Protein AF-A0A3P3YM48-F1 (afdb_monomer_lite)

Sequence (258 aa):
MPRSGPGHQAEEGRAPMRTLLPARQAKVTPISTVVEFPDQIRMYLLNGHRYCDPTLVRRLTDAGRMRYLHAVRSIVTEDMAQIVAREMAPGVVYPVLSPPVDLRDEPNEFPKSMLKGGVPSLVVSVITESCRKFKVVSTNGAATKLFGYTNADFNQCNKMLSNLPIGTVLPQMWMITHPLYWPVFAYTVAYTILAGRNNMYFPRLGILCKDGSCRITQAHCLVENLPRPRSPAASNSYVSMRLTFVFEDVAHAGGAHL

Secondary structure (DSSP, 8-state):
-----------------------------TTTS-----HHHHHHHHTGGGGS-HHHHHT--HHHHHHHHHHHHTTS-HHHHHHHHHHTSTT---PPPPPSS--TT--SS--GGGGSTTS-EEEEEEEEETTEEEEEEEE-HHHHHHH---HHHHHHHHHHHTTSS---S-HHHHHHB-GGGHHHHHHHHHHHHHTT-SEEEEEEEEEE-TTS-EEEEEEEEEEEEPPPP--TT--SEEEEEEEEEEEEE-TTS-----

pLDDT: mean 75.84, std 18.81, range [29.48, 93.44]

Structure (mmCIF, N/CA/C/O backbone):
data_AF-A0A3P3YM48-F1
#
_entry.id   AF-A0A3P3YM48-F1
#
loop_
_atom_site.group_PDB
_atom_site.id
_atom_site.type_symbol
_atom_site.label_atom_id
_atom_site.label_alt_id
_atom_site.label_comp_id
_atom_site.label_asym_id
_atom_site.label_entity_id
_atom_site.label_seq_id
_atom_site.pdbx_PDB_ins_code
_atom_site.Cartn_x
_atom_site.Cartn_y
_atom_site.Cartn_z
_atom_site.occupancy
_atom_site.B_iso_or_equiv
_atom_site.auth_seq_id
_atom_site.auth_comp_id
_atom_site.auth_asym_id
_atom_site.auth_atom_id
_atom_site.pdbx_PDB_model_num
ATOM 1 N N . MET A 1 1 ? -5.521 14.476 -89.105 1.00 33.03 1 MET A N 1
ATOM 2 C CA . MET A 1 1 ? -5.684 14.916 -87.701 1.00 33.03 1 MET A CA 1
ATOM 3 C C . MET A 1 1 ? -7.154 15.256 -87.481 1.00 33.03 1 MET A C 1
ATOM 5 O O . MET A 1 1 ? -7.679 15.891 -88.387 1.00 33.03 1 MET A O 1
ATOM 9 N N . PRO A 1 2 ? -7.822 14.921 -86.361 1.00 37.91 2 PRO A N 1
ATOM 10 C CA . PRO A 1 2 ? -7.607 13.874 -85.358 1.00 37.91 2 PRO A CA 1
ATOM 11 C C . PRO A 1 2 ? -8.641 12.721 -85.467 1.00 37.91 2 PRO A C 1
ATOM 13 O O . PRO A 1 2 ? -9.671 12.837 -86.125 1.00 37.91 2 PRO A O 1
ATOM 16 N N . ARG A 1 3 ? -8.308 11.587 -84.838 1.00 30.16 3 ARG A N 1
ATOM 17 C CA . ARG A 1 3 ? -9.102 10.355 -84.689 1.00 30.16 3 ARG A CA 1
ATOM 18 C C . ARG A 1 3 ? -9.735 10.297 -83.286 1.00 30.16 3 ARG A C 1
ATOM 20 O O . ARG A 1 3 ? -9.183 10.872 -82.353 1.00 30.16 3 ARG A O 1
ATOM 27 N N . SER A 1 4 ? -10.770 9.453 -83.187 1.00 32.72 4 SER A N 1
ATOM 28 C CA . SER A 1 4 ? -11.216 8.647 -82.025 1.00 32.72 4 SER A CA 1
ATOM 29 C C . SER A 1 4 ? -11.908 9.340 -80.836 1.00 32.72 4 SER A C 1
ATOM 31 O O . SER A 1 4 ? -11.277 10.045 -80.060 1.00 32.72 4 SER A O 1
ATOM 33 N N . GLY A 1 5 ? -13.205 9.031 -80.654 1.00 35.72 5 GLY A N 1
ATOM 34 C CA . GLY A 1 5 ? -13.887 9.021 -79.343 1.00 35.72 5 GLY A CA 1
ATOM 35 C C . GLY A 1 5 ? -13.565 7.730 -78.569 1.00 35.72 5 GLY A C 1
ATOM 36 O O . GLY A 1 5 ? -12.489 7.177 -78.787 1.00 35.72 5 GLY A O 1
ATOM 37 N N . PRO A 1 6 ? -14.532 7.093 -77.882 1.00 52.97 6 PRO A N 1
ATOM 38 C CA . PRO A 1 6 ? -15.438 7.534 -76.809 1.00 52.97 6 PRO A CA 1
ATOM 39 C C . PRO A 1 6 ? -15.206 6.694 -75.514 1.00 52.97 6 PRO A C 1
ATOM 41 O O . PRO A 1 6 ? -14.408 5.763 -75.529 1.00 52.97 6 PRO A O 1
ATOM 44 N N . GLY A 1 7 ? -15.948 6.934 -74.420 1.00 30.11 7 GLY A N 1
ATOM 45 C CA . GLY A 1 7 ? -16.161 5.896 -73.388 1.00 30.11 7 GLY A CA 1
ATOM 46 C C . GLY A 1 7 ? -16.202 6.354 -71.924 1.00 30.11 7 GLY A C 1
ATOM 47 O O . GLY A 1 7 ? -15.282 6.992 -71.432 1.00 30.11 7 GLY A O 1
ATOM 48 N N . HIS A 1 8 ? -17.288 5.983 -71.240 1.00 43.66 8 HIS A N 1
ATOM 49 C CA . HIS A 1 8 ? -17.500 6.036 -69.789 1.00 43.66 8 HIS A CA 1
ATOM 50 C C . HIS A 1 8 ? -16.423 5.299 -68.973 1.00 43.66 8 HIS A C 1
ATOM 52 O O . HIS A 1 8 ? -16.000 4.229 -69.394 1.00 43.66 8 HIS A O 1
ATOM 58 N N . GLN A 1 9 ? -16.134 5.763 -67.749 1.00 32.28 9 GLN A N 1
ATOM 59 C CA . GLN A 1 9 ? -16.416 5.063 -66.475 1.00 32.28 9 GLN A CA 1
ATOM 60 C C . GLN A 1 9 ? -15.825 5.824 -65.272 1.00 32.28 9 GLN A C 1
ATOM 62 O O . GLN A 1 9 ? -14.885 6.601 -65.403 1.00 32.28 9 GLN A O 1
ATOM 67 N N . ALA A 1 10 ? -16.470 5.643 -64.120 1.00 41.81 10 ALA A N 1
ATOM 68 C CA . ALA A 1 10 ? -16.119 6.199 -62.821 1.00 41.81 10 ALA A CA 1
ATOM 69 C C . ALA A 1 10 ? -14.809 5.616 -62.280 1.00 41.81 10 ALA A C 1
ATOM 71 O O . ALA A 1 10 ? -14.591 4.424 -62.449 1.00 41.81 10 ALA A O 1
ATOM 72 N N . GLU A 1 11 ? -14.016 6.410 -61.556 1.00 34.84 11 GLU A N 1
ATOM 73 C CA . GLU A 1 11 ? -13.156 5.904 -60.481 1.00 34.84 11 GLU A CA 1
ATOM 74 C C . GLU A 1 11 ? -12.579 7.041 -59.627 1.00 34.84 11 GLU A C 1
ATOM 76 O O . GLU A 1 11 ? -12.620 8.222 -59.966 1.00 34.84 11 GLU A O 1
ATOM 81 N N . GLU A 1 12 ? -12.151 6.646 -58.442 1.00 37.19 12 GLU A N 1
ATOM 82 C CA . GLU A 1 12 ? -12.062 7.424 -57.223 1.00 37.19 12 GLU A CA 1
ATOM 83 C C . GLU A 1 12 ? -10.826 8.328 -57.172 1.00 37.19 12 GLU A C 1
ATOM 85 O O . GLU A 1 12 ? -9.709 7.931 -57.483 1.00 37.19 12 GLU A O 1
ATOM 90 N N . GLY A 1 13 ? -11.017 9.552 -56.679 1.00 30.36 13 GLY A N 1
ATOM 91 C CA . GLY A 1 13 ? -9.945 10.516 -56.441 1.00 30.36 13 GLY A CA 1
ATOM 92 C C . GLY A 1 13 ? -10.087 11.170 -55.075 1.00 30.36 13 GLY A C 1
ATOM 93 O O . GLY A 1 13 ? -10.181 12.392 -54.982 1.00 30.36 13 GLY A O 1
ATOM 94 N N . ARG A 1 14 ? -10.149 10.370 -54.000 1.00 34.06 14 ARG A N 1
ATOM 95 C CA . ARG A 1 14 ? -9.981 10.872 -52.626 1.00 34.06 14 ARG A CA 1
ATOM 96 C C . ARG A 1 14 ? -8.586 11.488 -52.509 1.00 34.06 14 ARG A C 1
ATOM 98 O O .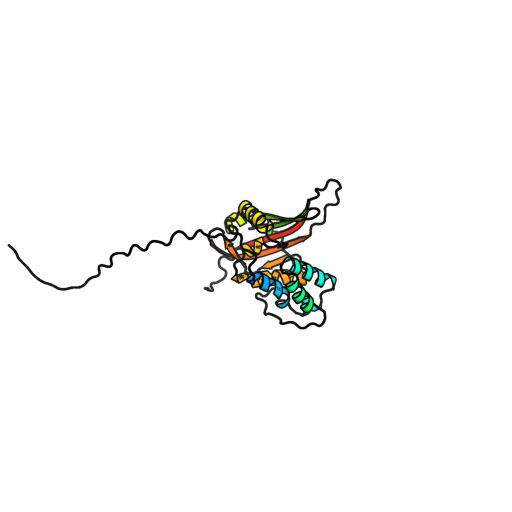 ARG A 1 14 ? -7.599 10.783 -52.322 1.00 34.06 14 ARG A O 1
ATOM 105 N N . ALA A 1 15 ? -8.514 12.814 -52.576 1.00 35.34 15 ALA A N 1
ATOM 106 C CA . ALA A 1 15 ? -7.376 13.551 -52.052 1.00 35.34 15 ALA A CA 1
ATOM 107 C C . ALA A 1 15 ? -7.172 13.134 -50.581 1.00 35.34 15 ALA A C 1
ATOM 109 O O . ALA A 1 15 ? -8.146 13.140 -49.819 1.00 35.34 15 ALA A O 1
ATOM 110 N N . PRO A 1 16 ? -5.956 12.753 -50.146 1.00 36.69 16 PRO A N 1
ATOM 111 C CA . PRO A 1 16 ? -5.730 12.456 -48.749 1.00 36.69 16 PRO A CA 1
ATOM 112 C C . PRO A 1 16 ? -5.837 13.774 -47.989 1.00 36.69 16 PRO A C 1
ATOM 114 O O . PRO A 1 16 ? -4.974 14.650 -48.065 1.00 36.69 16 PRO A O 1
ATOM 117 N N . MET A 1 17 ? -6.948 13.904 -47.270 1.00 32.31 17 MET A N 1
ATOM 118 C CA . MET A 1 17 ? -7.121 14.839 -46.178 1.00 32.31 17 MET A CA 1
ATOM 119 C C . MET A 1 17 ? -5.864 14.711 -45.312 1.00 32.31 17 MET A C 1
ATOM 121 O O . MET A 1 17 ? -5.620 13.660 -44.720 1.00 32.31 17 MET A O 1
ATOM 125 N N . ARG A 1 18 ? -5.010 15.741 -45.313 1.00 35.88 18 ARG A N 1
ATOM 126 C CA . ARG A 1 18 ? -3.921 15.872 -44.344 1.00 35.88 18 ARG A CA 1
ATOM 127 C C . ARG A 1 18 ? -4.586 15.954 -42.977 1.00 35.88 18 ARG A C 1
ATOM 129 O O . ARG A 1 18 ? -4.925 17.037 -42.506 1.00 35.88 18 ARG A O 1
ATOM 136 N N . THR A 1 19 ? -4.810 14.801 -42.362 1.00 33.44 19 THR A N 1
ATOM 137 C CA . THR A 1 19 ? -5.132 14.696 -40.952 1.00 33.44 19 THR A CA 1
ATOM 138 C C . THR A 1 19 ? -3.915 15.252 -40.236 1.00 33.44 19 THR A C 1
ATOM 140 O O . THR A 1 19 ? -2.852 14.632 -40.196 1.00 33.44 19 THR A O 1
ATOM 143 N N . LEU A 1 20 ? -4.048 16.483 -39.751 1.00 34.16 20 LEU A N 1
ATOM 144 C CA . LEU A 1 20 ? -3.183 17.030 -38.724 1.00 34.16 20 LEU A CA 1
ATOM 145 C C . LEU A 1 20 ? -3.167 15.993 -37.600 1.00 34.16 20 LEU A C 1
ATOM 147 O O . LEU A 1 20 ? -4.167 15.813 -36.907 1.00 34.16 20 LEU A O 1
ATOM 151 N N . LEU A 1 21 ? -2.063 15.250 -37.490 1.00 32.25 21 LEU A N 1
ATOM 152 C CA . LEU A 1 21 ? -1.794 14.403 -36.336 1.00 32.25 21 LEU A CA 1
ATOM 153 C C . LEU A 1 21 ? -2.035 15.273 -35.100 1.00 32.25 21 LEU A C 1
ATOM 155 O O . LEU A 1 21 ? -1.430 16.350 -35.018 1.00 32.25 21 LEU A O 1
ATOM 159 N N . PRO A 1 22 ? -2.918 14.875 -34.167 1.00 34.25 22 PRO A N 1
ATOM 160 C CA . PRO A 1 22 ? -3.089 15.647 -32.957 1.00 34.25 22 PRO A CA 1
ATOM 161 C C . PRO A 1 22 ? -1.720 15.735 -32.286 1.00 34.25 22 PRO A C 1
ATOM 163 O O . PRO A 1 22 ? -0.992 14.741 -32.186 1.00 34.25 22 PRO A O 1
ATOM 166 N N . ALA A 1 23 ? -1.357 16.966 -31.924 1.00 37.59 23 ALA A N 1
ATOM 167 C CA . ALA A 1 23 ? -0.143 17.304 -31.206 1.00 37.59 23 ALA A CA 1
ATOM 168 C C . ALA A 1 23 ? 0.151 16.227 -30.160 1.00 37.59 23 ALA A C 1
ATOM 170 O O . ALA A 1 23 ? -0.765 15.828 -29.441 1.00 37.59 23 ALA A O 1
ATOM 171 N N . ARG A 1 24 ? 1.410 15.759 -30.108 1.00 38.12 24 ARG A N 1
ATOM 172 C CA . ARG A 1 24 ? 1.936 14.870 -29.062 1.00 38.12 24 ARG A CA 1
ATOM 173 C C . ARG A 1 24 ? 1.291 15.261 -27.734 1.00 38.12 24 ARG A C 1
ATOM 175 O O . ARG A 1 24 ? 1.709 16.247 -27.130 1.00 38.12 24 ARG A O 1
ATOM 182 N N . GLN A 1 25 ? 0.280 14.507 -27.296 1.00 36.16 25 GLN A N 1
ATOM 183 C CA . GLN A 1 25 ? -0.175 14.569 -25.919 1.00 36.16 25 GLN A CA 1
ATOM 184 C C . GLN A 1 25 ? 1.092 14.334 -25.113 1.00 36.16 25 GLN A C 1
ATOM 186 O O . GLN A 1 25 ? 1.753 13.305 -25.289 1.00 36.16 25 GLN A O 1
ATOM 191 N N . ALA A 1 26 ? 1.503 15.332 -24.331 1.00 39.81 26 ALA A N 1
ATOM 192 C CA . ALA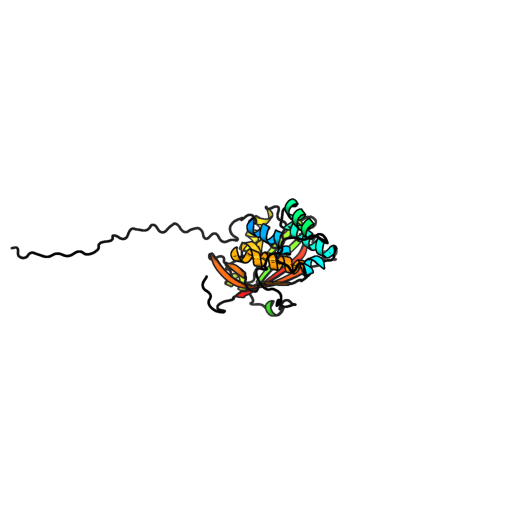 A 1 26 ? 2.564 15.135 -23.367 1.00 39.81 26 ALA A CA 1
ATOM 193 C C . ALA A 1 26 ? 2.202 13.846 -22.625 1.00 39.81 26 ALA A C 1
ATOM 195 O O . ALA A 1 26 ? 1.101 13.755 -22.085 1.00 39.81 26 ALA A O 1
ATOM 196 N N . LYS A 1 27 ? 3.054 12.816 -22.712 1.00 46.19 27 LYS A N 1
ATOM 197 C CA . LYS A 1 27 ? 2.861 11.573 -21.964 1.00 46.19 27 LYS A CA 1
ATOM 198 C C . LYS A 1 27 ? 2.880 11.973 -20.494 1.00 46.19 27 LYS A C 1
ATOM 200 O O . LYS A 1 27 ? 3.953 12.122 -19.916 1.00 46.19 27 LYS A O 1
ATOM 205 N N . VAL A 1 28 ? 1.708 12.243 -19.926 1.00 49.62 28 VAL A N 1
ATOM 206 C CA . VAL A 1 28 ? 1.554 12.543 -18.509 1.00 49.62 28 VAL A CA 1
ATOM 207 C C . VAL A 1 28 ? 1.899 11.249 -17.800 1.00 49.62 28 VAL A C 1
ATOM 209 O O . VAL A 1 28 ? 1.121 10.300 -17.786 1.00 49.62 28 VAL A O 1
ATOM 212 N N . THR A 1 29 ? 3.127 11.166 -17.298 1.00 57.16 29 THR A N 1
ATOM 213 C CA . THR A 1 29 ? 3.530 10.019 -16.494 1.00 57.16 29 THR A CA 1
ATOM 214 C C . THR A 1 29 ? 2.974 10.239 -15.084 1.00 57.16 29 THR A C 1
ATOM 216 O O . THR A 1 29 ? 3.075 11.359 -14.577 1.00 57.16 29 THR A O 1
ATOM 219 N N . PRO A 1 30 ? 2.406 9.220 -14.424 1.00 62.12 30 PRO A N 1
ATOM 220 C CA . PRO A 1 30 ? 1.736 9.391 -13.132 1.00 62.12 30 PRO A CA 1
ATOM 221 C C . PRO A 1 30 ? 2.579 10.077 -12.045 1.00 62.12 30 PRO A C 1
ATOM 223 O O . PRO A 1 30 ? 2.049 10.800 -11.211 1.00 62.12 30 PRO A O 1
ATOM 226 N N . ILE A 1 31 ? 3.903 9.895 -12.078 1.00 67.50 31 ILE A N 1
ATOM 227 C CA . ILE A 1 31 ? 4.859 10.499 -11.134 1.00 67.50 31 ILE A CA 1
ATOM 228 C C . ILE A 1 31 ? 5.238 11.945 -11.522 1.00 67.50 31 ILE A C 1
ATOM 230 O O . ILE A 1 31 ? 5.685 12.708 -10.670 1.00 67.50 31 ILE A O 1
ATOM 234 N N . SER A 1 32 ? 5.055 12.351 -12.786 1.00 54.38 32 SER A N 1
ATOM 235 C CA . SER A 1 32 ? 5.482 13.670 -13.293 1.00 54.38 32 SER A CA 1
ATOM 236 C C . SER A 1 32 ? 4.533 14.827 -12.981 1.00 54.38 32 SER A C 1
ATOM 238 O O . SER A 1 32 ? 4.925 15.982 -13.129 1.00 54.38 32 SER A O 1
ATOM 240 N N . THR A 1 33 ? 3.311 14.546 -12.531 1.00 54.41 33 THR A N 1
ATOM 241 C CA . THR A 1 33 ? 2.316 15.568 -12.186 1.00 54.41 33 THR A CA 1
ATOM 242 C C . THR A 1 33 ? 1.859 15.397 -10.748 1.00 54.41 33 THR A C 1
ATOM 244 O O . THR A 1 33 ? 1.587 14.280 -10.311 1.00 54.41 33 THR A O 1
ATOM 247 N N . VAL A 1 34 ? 1.747 16.506 -10.012 1.00 52.28 34 VAL A N 1
ATOM 248 C CA . VAL A 1 34 ? 1.086 16.506 -8.703 1.00 52.28 34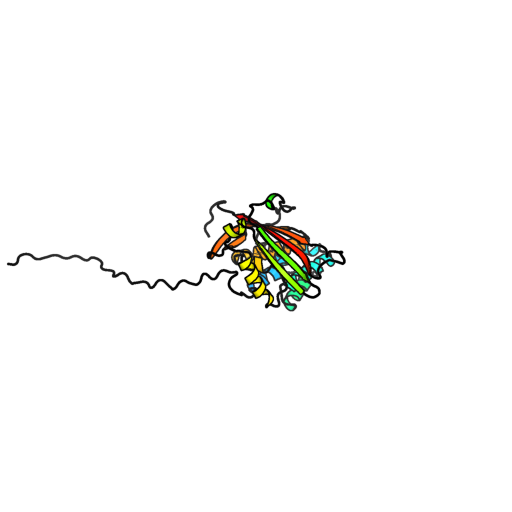 VAL A CA 1
ATOM 249 C C . VAL A 1 34 ? -0.383 16.206 -8.937 1.00 52.28 34 VAL A C 1
ATOM 251 O O . VAL A 1 34 ? -1.110 17.044 -9.460 1.00 52.28 34 VAL A O 1
ATOM 254 N N . VAL A 1 35 ? -0.807 15.004 -8.576 1.00 59.62 35 VAL A N 1
ATOM 255 C CA . VAL A 1 35 ? -2.223 14.665 -8.506 1.00 59.62 35 VAL A CA 1
ATOM 256 C C . VAL A 1 35 ? -2.544 14.590 -7.026 1.00 59.62 35 VAL A C 1
ATOM 258 O O . VAL A 1 35 ? -1.924 13.814 -6.293 1.00 59.62 35 VAL A O 1
ATOM 261 N N . GLU A 1 36 ? -3.457 15.445 -6.565 1.00 62.78 36 GLU A N 1
ATOM 262 C CA . GLU A 1 36 ? -4.032 15.271 -5.235 1.00 62.78 36 GLU A CA 1
ATOM 263 C C . GLU A 1 36 ? -4.550 13.843 -5.105 1.00 62.78 36 GLU A C 1
ATOM 265 O O . GLU A 1 36 ? -5.045 13.268 -6.069 1.00 62.78 36 GLU A O 1
ATOM 270 N N . PHE A 1 37 ? -4.419 13.265 -3.915 1.00 68.06 37 PHE A N 1
ATOM 271 C CA . PHE A 1 37 ? -4.880 11.909 -3.647 1.00 68.06 37 PHE A CA 1
ATOM 272 C C . PHE A 1 37 ? -6.363 11.772 -4.061 1.00 68.06 37 PHE A C 1
ATOM 274 O O . PHE A 1 37 ? -7.203 12.375 -3.392 1.00 68.06 37 PHE A O 1
ATOM 281 N N . PRO A 1 38 ? -6.705 11.037 -5.140 1.00 75.25 38 PRO A N 1
ATOM 282 C CA . PRO A 1 38 ? -8.040 11.112 -5.723 1.00 75.25 38 PRO A CA 1
ATOM 283 C C . PRO A 1 38 ? -9.107 10.618 -4.751 1.00 75.25 38 PRO A C 1
ATOM 285 O O . PRO A 1 38 ? -8.914 9.605 -4.073 1.00 75.25 38 PRO A O 1
ATOM 288 N N . ASP A 1 39 ? -10.266 11.277 -4.723 1.00 75.94 39 ASP A N 1
ATOM 289 C CA . ASP A 1 39 ? -11.353 10.909 -3.805 1.00 75.94 39 ASP A CA 1
ATOM 290 C C . ASP A 1 39 ? -11.803 9.455 -3.977 1.00 75.94 39 ASP A C 1
ATOM 292 O O . ASP A 1 39 ? -12.128 8.787 -3.000 1.00 75.94 39 ASP A O 1
ATOM 296 N N . GLN A 1 40 ? -11.731 8.914 -5.195 1.00 82.56 40 GLN A N 1
ATOM 297 C CA . GLN A 1 40 ? -12.049 7.511 -5.470 1.00 82.56 40 GLN A CA 1
ATOM 298 C C . GLN A 1 40 ? -11.199 6.539 -4.639 1.00 82.56 40 GLN A C 1
ATOM 300 O O . GLN A 1 40 ? -11.746 5.665 -3.966 1.00 82.56 40 GLN A O 1
ATOM 305 N N . ILE A 1 41 ? -9.871 6.700 -4.617 1.00 80.50 41 ILE A N 1
ATOM 306 C CA . ILE A 1 41 ? -9.017 5.840 -3.791 1.00 80.50 41 ILE A CA 1
ATOM 307 C C . ILE A 1 41 ? -9.160 6.153 -2.296 1.00 80.50 41 ILE A C 1
ATOM 309 O O . ILE A 1 41 ? -9.086 5.222 -1.489 1.00 80.50 41 ILE A O 1
ATOM 313 N N . ARG A 1 42 ? -9.454 7.407 -1.903 1.00 80.94 42 ARG A N 1
ATOM 314 C CA . ARG A 1 42 ? -9.810 7.723 -0.501 1.00 80.94 42 ARG A CA 1
ATOM 315 C C . ARG A 1 42 ? -11.016 6.909 -0.062 1.00 80.94 42 ARG A C 1
ATOM 317 O O . ARG A 1 42 ? -10.967 6.289 0.992 1.00 80.94 42 ARG A O 1
ATOM 324 N N . MET A 1 43 ? -12.056 6.859 -0.892 1.00 85.50 43 MET A N 1
ATOM 325 C CA . MET A 1 43 ? -13.272 6.100 -0.616 1.00 85.50 43 MET A CA 1
ATOM 326 C C . MET A 1 43 ? -13.015 4.594 -0.565 1.00 85.50 43 MET A C 1
ATOM 328 O O . MET A 1 43 ? -13.580 3.917 0.293 1.00 85.50 43 MET A O 1
ATOM 332 N N . TYR A 1 44 ? -12.147 4.046 -1.419 1.00 89.19 44 TYR A N 1
ATOM 333 C CA . TYR A 1 44 ? -11.777 2.632 -1.311 1.00 89.19 44 TYR A CA 1
ATOM 334 C C . TYR A 1 44 ? -11.037 2.324 -0.007 1.00 89.19 44 TYR A C 1
ATOM 336 O O . TYR A 1 44 ? -11.364 1.337 0.648 1.00 89.19 44 TYR A O 1
ATOM 344 N N . LEU A 1 45 ? -10.095 3.178 0.406 1.00 84.38 45 LEU A N 1
ATOM 345 C CA . LEU A 1 45 ? -9.368 3.016 1.670 1.00 84.38 45 LEU A CA 1
ATOM 346 C C . LEU A 1 45 ? -10.274 3.214 2.889 1.00 84.38 45 LEU A C 1
ATOM 348 O O . LEU A 1 45 ? -10.166 2.454 3.848 1.00 84.38 45 LEU A O 1
ATOM 352 N N . LEU A 1 46 ? -11.203 4.172 2.823 1.00 85.25 46 LEU A N 1
ATOM 353 C CA . LEU A 1 46 ? -12.226 4.411 3.842 1.00 85.25 46 LEU A CA 1
ATOM 354 C C . LEU A 1 46 ? -13.106 3.179 4.069 1.00 85.25 46 LEU A C 1
ATOM 356 O O . LEU A 1 46 ? -13.454 2.863 5.200 1.00 85.25 46 LEU A O 1
ATOM 360 N N . ASN A 1 47 ? -13.453 2.485 2.985 1.00 90.19 47 ASN A N 1
ATOM 361 C CA . ASN A 1 47 ? -14.282 1.283 3.012 1.00 90.19 47 ASN A CA 1
ATOM 362 C C . ASN A 1 47 ? -13.461 -0.011 3.139 1.00 90.19 47 ASN A C 1
ATOM 364 O O . ASN A 1 47 ? -14.022 -1.098 3.014 1.00 90.19 47 ASN A O 1
ATOM 368 N N . GLY A 1 48 ? -12.150 0.074 3.380 1.00 90.38 48 GLY A N 1
ATOM 369 C CA . GLY A 1 48 ? -11.248 -1.077 3.364 1.00 90.38 48 GLY A CA 1
ATOM 370 C C . GLY A 1 48 ? -11.679 -2.211 4.303 1.00 90.38 48 GLY A C 1
ATOM 371 O O . GLY A 1 48 ? -11.665 -3.379 3.913 1.00 90.38 48 GLY A O 1
ATOM 372 N N . HIS A 1 49 ? -12.130 -1.880 5.520 1.00 90.88 49 HIS A N 1
ATOM 373 C CA . HIS A 1 49 ? -12.643 -2.856 6.494 1.00 90.88 49 HIS A CA 1
ATOM 374 C C . HIS A 1 49 ? -13.935 -3.532 6.041 1.00 90.88 49 HIS A C 1
ATOM 376 O O . HIS A 1 49 ? -14.205 -4.652 6.466 1.00 90.88 49 HIS A O 1
ATOM 382 N N . ARG A 1 50 ? -14.725 -2.890 5.172 1.00 93.38 50 ARG A N 1
ATOM 383 C CA . ARG A 1 50 ? -15.987 -3.446 4.666 1.00 93.38 50 ARG A CA 1
ATOM 384 C C . ARG A 1 50 ? -15.775 -4.579 3.671 1.00 93.38 50 ARG A C 1
ATOM 386 O O . ARG A 1 50 ? -16.664 -5.406 3.538 1.00 93.38 50 ARG A O 1
ATOM 393 N N . TYR A 1 51 ? -14.620 -4.639 3.006 1.00 92.06 51 TYR A N 1
ATOM 394 C CA . TYR A 1 51 ? -14.231 -5.777 2.163 1.00 92.06 51 TYR A CA 1
ATOM 395 C C . TYR A 1 51 ? -13.746 -6.987 2.975 1.00 92.06 51 TYR A C 1
ATOM 397 O O . TYR A 1 51 ? -13.582 -8.077 2.431 1.00 92.06 51 TYR A O 1
ATOM 405 N N . CYS A 1 52 ? -13.459 -6.801 4.266 1.00 89.62 52 CYS A N 1
ATOM 406 C CA . CYS A 1 52 ? -12.965 -7.861 5.134 1.00 89.62 52 CYS A CA 1
ATOM 407 C C . CYS A 1 52 ? -14.119 -8.641 5.772 1.00 89.62 52 CYS A C 1
ATOM 409 O O . CYS A 1 52 ? -15.199 -8.102 6.008 1.00 89.62 52 CYS A O 1
ATOM 411 N N . ASP A 1 53 ? -13.853 -9.903 6.121 1.00 87.19 53 ASP A N 1
ATOM 412 C CA . ASP A 1 53 ? -14.780 -10.710 6.913 1.00 87.19 53 ASP A CA 1
ATOM 413 C C . ASP A 1 53 ? -15.111 -9.978 8.235 1.00 87.19 53 ASP A C 1
ATOM 415 O O . ASP A 1 53 ? -14.194 -9.651 9.002 1.00 87.19 53 ASP A O 1
ATOM 419 N N . PRO A 1 54 ? -16.396 -9.727 8.551 1.00 87.12 54 PRO A N 1
ATOM 420 C CA . PRO A 1 54 ? -16.800 -9.092 9.804 1.00 87.12 54 PRO A CA 1
ATOM 421 C C . PRO A 1 54 ? -16.272 -9.802 11.053 1.00 87.12 54 PRO A C 1
ATOM 423 O O . PRO A 1 54 ? -16.072 -9.163 12.088 1.00 87.12 54 PRO A O 1
ATOM 426 N N . THR A 1 55 ? -16.029 -11.113 10.992 1.00 86.69 55 THR A N 1
ATOM 427 C CA . THR A 1 55 ? -15.440 -11.866 12.104 1.00 86.69 55 THR A CA 1
ATOM 428 C C . THR A 1 55 ? -14.011 -11.421 12.407 1.00 86.69 55 THR A C 1
ATOM 430 O O . THR A 1 55 ? -13.648 -11.364 13.582 1.00 86.69 55 THR A O 1
ATOM 433 N N . LEU A 1 56 ? -13.229 -11.025 11.396 1.00 85.94 56 LEU A N 1
ATOM 434 C CA . LEU A 1 56 ? -11.883 -10.480 11.580 1.00 85.94 56 LEU A CA 1
ATOM 435 C C . LEU A 1 56 ? -11.937 -9.171 12.373 1.00 85.94 56 LEU A C 1
ATOM 437 O O . LEU A 1 56 ? -11.222 -9.015 13.359 1.00 85.94 56 LEU A O 1
ATOM 441 N N . VAL A 1 57 ? -12.841 -8.265 11.989 1.00 84.38 57 VAL A N 1
ATOM 442 C CA . VAL A 1 57 ? -13.021 -6.959 12.646 1.00 84.38 57 VAL A CA 1
ATOM 443 C C . VAL A 1 57 ? -13.549 -7.124 14.073 1.00 84.38 57 VAL A C 1
ATOM 445 O O . VAL A 1 57 ? -13.047 -6.494 15.003 1.00 84.38 57 VAL A O 1
ATOM 448 N N . ARG A 1 58 ? -14.518 -8.024 14.280 1.00 84.69 58 ARG A N 1
ATOM 449 C CA . ARG A 1 58 ? -15.108 -8.300 15.603 1.00 84.69 58 ARG A CA 1
ATOM 450 C C . ARG A 1 58 ? -14.118 -8.913 16.595 1.00 84.69 58 ARG A C 1
ATOM 452 O O . ARG A 1 58 ? -14.277 -8.708 17.793 1.00 84.69 58 ARG A O 1
ATOM 459 N N . ARG A 1 59 ? -13.116 -9.655 16.114 1.00 85.62 59 ARG A N 1
ATOM 460 C CA . ARG A 1 59 ? -12.077 -10.291 16.946 1.00 85.62 59 ARG A CA 1
ATOM 461 C C . ARG A 1 59 ? -10.943 -9.345 17.344 1.00 85.62 59 ARG A C 1
ATOM 463 O O . ARG A 1 59 ? -10.078 -9.741 18.122 1.00 85.62 59 ARG A O 1
ATOM 470 N N . LEU A 1 60 ? -10.916 -8.118 16.824 1.00 86.62 60 LEU A N 1
ATOM 471 C CA . LEU A 1 60 ? -9.868 -7.162 17.163 1.00 86.62 60 LEU A CA 1
ATOM 472 C C . LEU A 1 60 ? -9.912 -6.782 18.642 1.00 86.62 60 LEU A C 1
ATOM 474 O O . LEU A 1 60 ? -10.956 -6.431 19.191 1.00 86.62 60 LEU A O 1
ATOM 478 N N . THR A 1 61 ? -8.732 -6.749 19.255 1.00 88.75 61 THR A N 1
ATOM 479 C CA . THR A 1 61 ? -8.529 -6.075 20.538 1.00 88.75 61 THR A CA 1
ATOM 480 C C . THR A 1 61 ? -8.679 -4.562 20.372 1.00 88.75 61 THR A C 1
ATOM 482 O O . THR A 1 61 ? -8.535 -4.032 19.266 1.00 88.75 61 THR A O 1
ATOM 485 N N . ASP A 1 62 ? -8.883 -3.833 21.471 1.00 87.00 62 ASP A N 1
ATOM 486 C CA . ASP A 1 62 ? -8.917 -2.363 21.436 1.00 87.00 62 ASP A CA 1
ATOM 487 C C . ASP A 1 62 ? -7.631 -1.773 20.855 1.00 87.00 62 ASP A C 1
ATOM 489 O O . ASP A 1 62 ? -7.678 -0.868 20.023 1.00 87.00 62 ASP A O 1
ATOM 493 N N . ALA A 1 63 ? -6.478 -2.358 21.192 1.00 86.38 63 ALA A N 1
ATOM 494 C CA . ALA A 1 63 ? -5.201 -1.989 20.591 1.00 86.38 63 ALA A CA 1
ATOM 495 C C . ALA A 1 63 ? -5.188 -2.225 19.068 1.00 86.38 63 ALA A C 1
ATOM 497 O O . ALA A 1 63 ? -4.696 -1.386 18.314 1.00 86.38 63 ALA A O 1
ATOM 498 N N . GLY A 1 64 ? -5.748 -3.344 18.597 1.00 85.31 64 GLY A N 1
ATOM 499 C CA . GLY A 1 64 ? -5.909 -3.637 17.171 1.00 85.31 64 GLY A CA 1
ATOM 500 C C . GLY A 1 64 ? -6.782 -2.605 16.457 1.00 85.31 64 GLY A C 1
ATOM 501 O O . GLY A 1 64 ? -6.358 -2.041 15.446 1.00 85.31 64 GLY A O 1
ATOM 502 N N . ARG A 1 65 ? -7.951 -2.290 17.028 1.00 87.81 65 ARG A N 1
ATOM 503 C CA . ARG A 1 65 ? -8.861 -1.262 16.500 1.00 87.81 65 ARG A CA 1
ATOM 504 C C . ARG A 1 65 ? -8.201 0.109 16.439 1.00 87.81 65 ARG A C 1
ATOM 506 O O . ARG A 1 65 ? -8.245 0.758 15.398 1.00 87.81 65 ARG A O 1
ATOM 513 N N . MET A 1 66 ? -7.534 0.527 17.514 1.00 85.75 66 MET A N 1
ATOM 514 C CA . MET A 1 66 ? -6.849 1.819 17.571 1.00 85.75 66 MET A CA 1
ATOM 515 C C . MET A 1 66 ? -5.717 1.925 16.548 1.00 85.75 66 MET A C 1
ATOM 517 O O . MET A 1 66 ? -5.560 2.979 15.933 1.00 85.75 66 MET A O 1
ATOM 521 N N . ARG A 1 67 ? -4.965 0.842 16.301 1.00 83.12 67 ARG A N 1
ATOM 522 C CA . ARG A 1 67 ? -3.948 0.811 15.234 1.00 83.12 67 ARG A CA 1
ATOM 523 C C . ARG A 1 67 ? -4.563 0.995 13.849 1.00 83.12 67 ARG A C 1
ATOM 525 O O . ARG A 1 67 ? -4.048 1.798 13.073 1.00 83.12 67 ARG A O 1
ATOM 532 N N . TYR A 1 68 ? -5.663 0.301 13.554 1.00 86.12 68 TYR A N 1
ATOM 533 C CA . TYR A 1 68 ? -6.365 0.463 12.280 1.00 86.12 68 TYR A CA 1
ATOM 534 C C . TYR A 1 68 ? -6.909 1.887 12.111 1.00 86.12 68 TYR A C 1
ATOM 536 O O . TYR A 1 68 ? -6.640 2.533 11.102 1.00 86.12 68 TYR A O 1
ATOM 544 N N . LEU A 1 69 ? -7.577 2.430 13.133 1.00 87.12 69 LEU A N 1
ATOM 545 C CA . LEU A 1 69 ? -8.099 3.799 13.102 1.00 87.12 69 LEU A CA 1
ATOM 546 C C . LEU A 1 69 ? -6.995 4.848 12.968 1.00 87.12 69 LEU A C 1
ATOM 548 O O . LEU A 1 69 ? -7.167 5.826 12.247 1.00 87.12 69 LEU A O 1
ATOM 552 N N . HIS A 1 70 ? -5.844 4.649 13.613 1.00 82.75 70 HIS A N 1
ATOM 553 C CA . HIS A 1 70 ? -4.684 5.518 13.424 1.00 82.75 70 HIS A CA 1
ATOM 554 C C . HIS A 1 70 ? -4.174 5.471 11.974 1.00 82.75 70 HIS A C 1
ATOM 55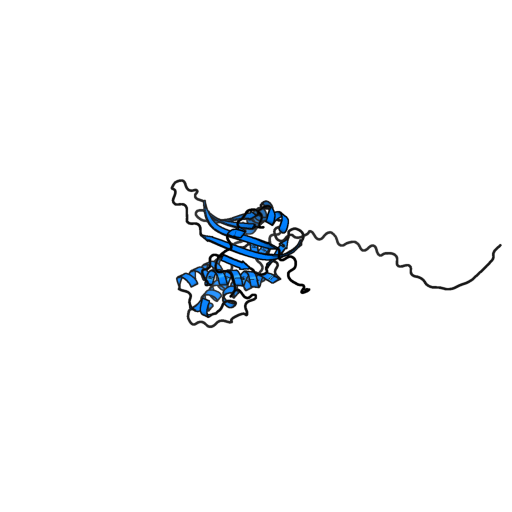6 O O . HIS A 1 70 ? -3.811 6.505 11.414 1.00 82.75 70 HIS A O 1
ATOM 562 N N . ALA A 1 71 ? -4.160 4.294 11.340 1.00 79.50 71 ALA A N 1
ATOM 563 C CA . ALA A 1 71 ? -3.809 4.177 9.927 1.00 79.50 71 ALA A CA 1
ATOM 564 C C . ALA A 1 71 ? -4.828 4.903 9.030 1.00 79.50 71 ALA A C 1
ATOM 566 O O . ALA A 1 71 ? -4.423 5.685 8.172 1.00 79.50 71 ALA A O 1
ATOM 567 N N . VAL A 1 72 ? -6.130 4.731 9.276 1.00 80.69 72 VAL A N 1
ATOM 568 C CA . VAL A 1 72 ? -7.209 5.416 8.541 1.00 80.69 72 VAL A CA 1
ATOM 569 C C . VAL A 1 72 ? -7.105 6.936 8.675 1.00 80.69 72 VAL A C 1
ATOM 571 O O . VAL A 1 72 ? -7.088 7.628 7.660 1.00 80.69 72 VAL A O 1
ATOM 574 N N . ARG A 1 73 ? -6.923 7.463 9.893 1.00 79.38 73 ARG A N 1
ATOM 575 C CA . ARG A 1 73 ? -6.733 8.906 10.153 1.00 79.38 73 ARG A CA 1
ATOM 576 C C . ARG A 1 73 ? -5.550 9.520 9.409 1.00 79.38 73 ARG A C 1
ATOM 578 O O . ARG A 1 73 ? -5.521 10.722 9.193 1.00 79.38 73 ARG A O 1
ATOM 585 N N . SER A 1 74 ? -4.563 8.715 9.013 1.00 71.88 74 SER A N 1
ATOM 586 C CA . SER A 1 74 ? -3.446 9.218 8.208 1.00 71.88 74 SER A CA 1
ATOM 587 C C . SER A 1 74 ? -3.809 9.441 6.735 1.00 71.88 74 SER A C 1
ATOM 589 O O . SER A 1 74 ? -3.058 10.122 6.038 1.00 71.88 74 SER A O 1
ATOM 591 N N . ILE A 1 75 ? -4.923 8.858 6.271 1.00 69.31 75 ILE A N 1
ATOM 592 C CA . ILE A 1 75 ? -5.357 8.772 4.867 1.00 69.31 75 ILE A CA 1
ATOM 593 C C . ILE A 1 75 ? -6.550 9.690 4.578 1.00 69.31 75 ILE A C 1
ATOM 595 O O . ILE A 1 75 ? -6.606 10.292 3.505 1.00 69.31 75 ILE A O 1
ATOM 599 N N . VAL A 1 76 ? -7.506 9.767 5.504 1.00 71.25 76 VAL A N 1
ATOM 600 C CA . VAL A 1 76 ? -8.785 10.466 5.314 1.00 71.25 76 VAL A CA 1
ATOM 601 C C . VAL A 1 76 ? -8.931 11.638 6.283 1.00 71.25 76 VAL A C 1
ATOM 603 O O . VAL A 1 76 ? -8.167 11.763 7.237 1.00 71.25 76 VAL A O 1
ATOM 606 N N . THR A 1 77 ? -9.910 12.509 6.035 1.00 77.06 77 THR A N 1
ATOM 607 C CA . THR A 1 77 ? -10.245 13.605 6.956 1.00 77.06 77 THR A CA 1
ATOM 608 C C . THR A 1 77 ? -10.743 13.063 8.299 1.00 77.06 77 THR A C 1
ATOM 610 O O . THR A 1 77 ? -11.206 11.923 8.382 1.00 77.06 77 THR A O 1
ATOM 613 N N . GLU A 1 78 ? -10.682 13.873 9.362 1.00 80.25 78 GLU A N 1
ATOM 614 C CA . GLU A 1 78 ? -11.138 13.427 10.687 1.00 80.25 78 GLU A CA 1
ATOM 615 C C . GLU A 1 78 ? -12.622 13.024 10.672 1.00 80.25 78 GLU A C 1
ATOM 617 O O . GLU A 1 78 ? -12.964 11.982 11.223 1.00 80.25 78 GLU A O 1
ATOM 622 N N . ASP A 1 79 ? -13.487 13.751 9.956 1.00 82.25 79 ASP A N 1
ATOM 623 C CA . ASP A 1 79 ? -14.912 13.402 9.821 1.00 82.25 79 ASP A CA 1
ATOM 624 C C . ASP A 1 79 ? -15.115 12.007 9.213 1.00 82.25 79 ASP A C 1
ATOM 626 O O . ASP A 1 79 ? -15.903 11.199 9.708 1.00 82.25 79 ASP A O 1
ATOM 630 N N . MET A 1 80 ? -14.354 11.684 8.165 1.00 82.50 80 MET A N 1
ATOM 631 C CA . MET A 1 80 ? -14.378 10.361 7.546 1.00 82.50 80 MET A CA 1
ATOM 632 C C . MET A 1 80 ? -13.829 9.287 8.494 1.00 82.50 80 MET A C 1
ATOM 634 O O . MET A 1 80 ? -14.386 8.192 8.591 1.00 82.50 80 MET A O 1
ATOM 638 N N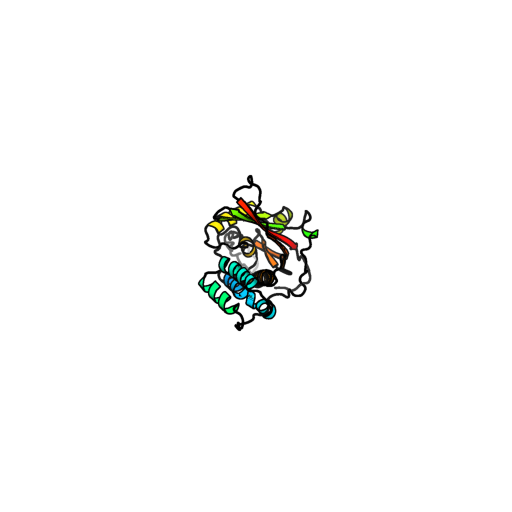 . ALA A 1 81 ? -12.771 9.593 9.246 1.00 84.81 81 ALA A N 1
ATOM 639 C CA . ALA A 1 81 ? -12.221 8.670 10.231 1.00 84.81 81 ALA A CA 1
ATOM 640 C C . ALA A 1 81 ? -13.206 8.376 11.376 1.00 84.81 81 ALA A C 1
ATOM 642 O O . ALA A 1 81 ? -13.245 7.247 11.871 1.00 84.81 81 ALA A O 1
ATOM 643 N N . GLN A 1 82 ? -14.037 9.347 11.769 1.00 88.25 82 GLN A N 1
ATOM 644 C CA . GLN A 1 82 ? -15.099 9.155 12.762 1.00 88.25 82 GLN A CA 1
ATOM 645 C C . GLN A 1 82 ? -16.187 8.193 12.270 1.00 88.25 82 GLN A C 1
ATOM 647 O O . GLN A 1 82 ? -16.703 7.406 13.065 1.00 88.25 82 GLN A O 1
ATOM 652 N N . ILE A 1 83 ? -16.502 8.188 10.969 1.00 90.25 83 ILE A N 1
ATOM 653 C CA . ILE A 1 83 ? -17.414 7.194 10.377 1.00 90.25 83 ILE A CA 1
ATOM 654 C C . ILE A 1 83 ? -16.839 5.787 10.570 1.00 90.25 83 ILE A C 1
ATOM 656 O O . ILE A 1 83 ? -17.518 4.914 11.109 1.00 90.25 83 ILE A O 1
ATOM 660 N N . VAL A 1 84 ? -15.567 5.578 10.220 1.00 90.25 84 VAL A N 1
ATOM 661 C CA . VAL A 1 84 ? -14.908 4.271 10.392 1.00 90.25 84 VAL A CA 1
ATOM 662 C C . VAL A 1 84 ? -14.837 3.869 11.863 1.00 90.25 84 VAL A C 1
ATOM 664 O O . VAL A 1 84 ? -15.089 2.714 12.193 1.00 90.25 84 VAL A O 1
ATOM 667 N N . ALA A 1 85 ? -14.552 4.812 12.765 1.00 90.88 85 ALA A N 1
ATOM 668 C CA . ALA A 1 85 ? -14.534 4.554 14.204 1.00 90.88 85 ALA A CA 1
ATOM 669 C C . ALA A 1 85 ? -15.880 4.033 14.725 1.00 90.88 85 ALA A C 1
ATOM 671 O O . ALA A 1 85 ? -15.896 3.100 15.528 1.00 90.88 85 ALA A O 1
ATOM 672 N N . ARG A 1 86 ? -16.997 4.587 14.236 1.00 91.62 86 ARG A N 1
ATOM 673 C CA . ARG A 1 86 ? -18.346 4.112 14.579 1.00 91.62 86 ARG A CA 1
ATOM 674 C C . ARG A 1 86 ? -18.607 2.711 14.040 1.00 91.62 86 ARG A C 1
ATOM 676 O O . ARG A 1 86 ? -19.103 1.872 14.779 1.00 91.62 86 ARG A O 1
ATOM 683 N N . GLU A 1 87 ? -18.251 2.438 12.789 1.00 92.12 87 GLU A N 1
ATOM 684 C CA . GLU A 1 87 ? -18.462 1.114 12.179 1.00 92.12 87 GLU A CA 1
ATOM 685 C C . GLU A 1 87 ? -17.618 0.018 12.837 1.00 92.12 87 GLU A C 1
ATOM 687 O O . GLU A 1 87 ? -18.065 -1.114 12.988 1.00 92.12 87 GLU A O 1
ATOM 692 N N . MET A 1 88 ? -16.412 0.367 13.278 1.00 88.19 88 MET A N 1
ATOM 693 C CA . MET A 1 88 ? -15.489 -0.521 13.986 1.00 88.19 88 MET A CA 1
ATOM 694 C C . MET A 1 88 ? -15.878 -0.775 15.454 1.00 88.19 88 MET A C 1
ATOM 696 O O . MET A 1 88 ? -15.234 -1.592 16.126 1.00 88.19 88 MET A O 1
ATOM 700 N N . ALA A 1 89 ? -16.872 -0.057 15.987 1.00 88.06 89 ALA A N 1
ATOM 701 C CA . ALA A 1 89 ? -17.267 -0.188 17.381 1.00 88.06 89 ALA A CA 1
ATOM 702 C C . ALA A 1 89 ? -17.902 -1.569 17.652 1.00 88.06 89 ALA A C 1
ATOM 704 O O . ALA A 1 89 ? -18.614 -2.112 16.800 1.00 88.06 89 ALA A O 1
ATOM 705 N N . PRO A 1 90 ? -17.661 -2.167 18.836 1.00 83.38 90 PRO A N 1
ATOM 706 C CA . PRO A 1 90 ? -18.261 -3.448 19.196 1.00 83.38 90 PRO A CA 1
ATOM 707 C C . PRO A 1 90 ? -19.785 -3.440 19.017 1.00 83.38 90 PRO A C 1
ATOM 709 O O . PRO A 1 90 ? -20.462 -2.525 19.476 1.00 83.38 90 PRO A O 1
ATOM 712 N N . GLY A 1 91 ? -20.326 -4.479 18.379 1.00 83.94 91 GLY A N 1
ATOM 713 C CA . GLY A 1 91 ? -21.774 -4.657 18.213 1.00 83.94 91 GLY A CA 1
ATOM 714 C C . GLY A 1 91 ? -22.418 -3.841 17.087 1.00 83.94 91 GLY A C 1
ATOM 715 O O . GLY A 1 91 ? -23.589 -4.065 16.792 1.00 83.94 91 GLY A O 1
ATOM 716 N N . VAL A 1 92 ? -21.679 -2.952 16.418 1.00 89.31 92 VAL A N 1
ATOM 717 C CA . VAL A 1 92 ? -22.208 -2.193 15.278 1.00 89.31 92 VAL A CA 1
ATOM 718 C C . VAL A 1 92 ? -22.277 -3.073 14.029 1.00 89.31 92 VAL A C 1
ATOM 720 O O . VAL A 1 92 ? -21.365 -3.843 13.721 1.00 89.31 92 VAL A O 1
ATOM 723 N N . VAL A 1 93 ? -23.390 -2.960 13.304 1.00 88.44 93 VAL A N 1
ATOM 724 C CA . VAL A 1 93 ? -23.588 -3.578 11.991 1.00 88.44 93 VAL A CA 1
ATOM 725 C C . VAL A 1 93 ? -23.380 -2.508 10.929 1.00 88.44 93 VAL A C 1
ATOM 727 O O . VAL A 1 93 ? -23.981 -1.439 10.995 1.00 88.44 93 VAL A O 1
ATOM 730 N N . TYR A 1 94 ? -22.536 -2.804 9.948 1.00 90.69 94 TYR A N 1
ATOM 731 C CA . TYR A 1 94 ? -22.240 -1.930 8.818 1.00 90.69 94 TYR A CA 1
ATOM 732 C C . TYR A 1 94 ? -22.338 -2.718 7.502 1.00 90.69 94 TYR A C 1
ATOM 734 O O . TYR A 1 94 ? -22.245 -3.950 7.523 1.00 90.69 94 TYR A O 1
ATOM 742 N N . PRO A 1 95 ? -22.534 -2.044 6.353 1.00 91.12 95 PRO A N 1
ATOM 743 C CA . PRO A 1 95 ? -22.603 -2.714 5.059 1.00 91.12 95 PRO A CA 1
ATOM 744 C C . PRO A 1 95 ? -21.288 -3.428 4.729 1.00 91.12 95 PRO A C 1
ATOM 746 O O . PRO A 1 95 ? -20.225 -2.810 4.742 1.00 91.12 95 PRO A O 1
ATOM 749 N N . VAL A 1 96 ? -21.364 -4.718 4.407 1.00 92.88 96 VAL A N 1
ATOM 750 C CA . VAL A 1 96 ? -20.216 -5.519 3.961 1.00 92.88 96 VAL A CA 1
ATOM 751 C C . VAL A 1 96 ? -20.153 -5.479 2.439 1.00 92.88 96 VAL A C 1
ATOM 753 O O . VAL A 1 96 ? -21.174 -5.608 1.764 1.00 92.88 96 VAL A O 1
ATOM 756 N N . LEU A 1 97 ? -18.955 -5.286 1.898 1.00 93.06 97 LEU A N 1
ATOM 757 C CA . LEU A 1 97 ? -18.689 -5.273 0.466 1.00 93.06 97 LEU A CA 1
ATOM 758 C C . LEU A 1 97 ? -18.081 -6.608 0.040 1.00 93.06 97 LEU A C 1
ATOM 760 O O . LEU A 1 97 ? -17.333 -7.234 0.788 1.00 93.06 97 LEU A O 1
ATOM 764 N N . SER A 1 98 ? -18.376 -7.032 -1.188 1.00 92.00 98 SER A N 1
ATOM 765 C CA . SER A 1 98 ? -17.717 -8.206 -1.766 1.00 92.00 98 SER A CA 1
ATOM 766 C C . SER A 1 98 ? -16.233 -7.904 -2.002 1.00 92.00 98 SER A C 1
ATOM 768 O O . SER A 1 98 ? -15.933 -6.858 -2.586 1.00 92.00 98 SER A O 1
ATOM 770 N N . PRO A 1 99 ? -15.302 -8.771 -1.562 1.00 91.62 99 PRO A N 1
ATOM 771 C CA . PRO A 1 99 ? -13.879 -8.528 -1.744 1.00 91.62 99 PRO A CA 1
ATOM 772 C C . PRO A 1 99 ? -13.526 -8.531 -3.244 1.00 91.62 99 PRO A C 1
ATOM 774 O O . PRO A 1 99 ? -14.007 -9.389 -3.985 1.00 91.62 99 PRO A O 1
ATOM 777 N N . PRO A 1 100 ? -12.682 -7.594 -3.715 1.00 90.50 100 PRO A N 1
ATOM 778 C CA . PRO A 1 100 ? -12.315 -7.487 -5.132 1.00 90.50 100 PRO A CA 1
ATOM 779 C C . PRO A 1 100 ? -11.366 -8.600 -5.600 1.00 90.50 100 PRO A C 1
ATOM 781 O O . PRO A 1 100 ? -11.110 -8.738 -6.793 1.00 90.50 100 PRO A O 1
ATOM 784 N N . VAL A 1 101 ? -10.806 -9.365 -4.663 1.00 88.81 101 VAL A N 1
ATOM 785 C CA . VAL A 1 101 ? -9.919 -10.498 -4.912 1.00 88.81 101 VAL A CA 1
ATOM 786 C C . VAL A 1 101 ? -9.993 -11.463 -3.733 1.00 88.81 101 VAL A C 1
ATOM 788 O O . VAL A 1 101 ? -10.281 -11.041 -2.616 1.00 88.81 101 VAL A O 1
ATOM 791 N N . ASP A 1 102 ? -9.735 -12.747 -3.962 1.00 83.62 102 ASP A N 1
ATOM 792 C CA . ASP A 1 102 ? -9.617 -13.715 -2.874 1.00 83.62 102 ASP A CA 1
ATOM 793 C C . ASP A 1 102 ? -8.196 -13.692 -2.292 1.00 83.62 102 ASP A C 1
ATOM 795 O O . ASP A 1 102 ? -7.224 -13.934 -3.006 1.00 83.62 102 ASP A O 1
ATOM 799 N N . LEU A 1 103 ? -8.079 -13.377 -1.000 1.00 77.94 103 LEU A N 1
ATOM 800 C CA . LEU A 1 103 ? -6.816 -13.395 -0.247 1.00 77.94 103 LEU A CA 1
ATOM 801 C C . LEU A 1 103 ? -6.739 -14.570 0.742 1.00 77.94 103 LEU A C 1
ATOM 803 O O . LEU A 1 103 ? -5.804 -14.642 1.537 1.00 77.94 103 LEU A O 1
ATOM 807 N N . ARG A 1 104 ? -7.711 -15.495 0.737 1.00 67.81 104 ARG A N 1
ATOM 808 C CA . ARG A 1 104 ? -7.730 -16.635 1.674 1.00 67.81 104 ARG A CA 1
ATOM 809 C C . ARG A 1 104 ? -6.558 -17.595 1.461 1.00 67.81 104 ARG A C 1
ATOM 811 O O . ARG A 1 104 ? -6.081 -18.164 2.438 1.00 67.81 104 ARG A O 1
ATOM 818 N N . ASP A 1 105 ? -6.064 -17.683 0.229 1.00 61.12 105 ASP A N 1
ATOM 819 C CA . ASP A 1 105 ? -4.913 -18.507 -0.162 1.00 61.12 105 ASP A CA 1
ATOM 820 C C . ASP A 1 105 ? -3.581 -17.727 -0.153 1.00 61.12 105 ASP A C 1
ATOM 822 O O . ASP A 1 105 ? -2.584 -18.169 -0.726 1.00 61.12 105 ASP A O 1
ATOM 826 N N . GLU A 1 106 ? -3.545 -16.539 0.464 1.00 67.31 106 GLU A N 1
ATOM 827 C CA . GLU A 1 106 ? -2.323 -15.737 0.573 1.00 67.31 106 GLU A CA 1
ATOM 828 C C . GLU A 1 106 ? -1.227 -16.507 1.341 1.00 67.31 106 GLU A C 1
ATOM 830 O O . GLU A 1 106 ? -1.502 -17.065 2.411 1.00 67.31 106 GLU A O 1
ATOM 835 N N . PRO A 1 107 ? 0.027 -16.527 0.846 1.00 64.19 107 PRO A N 1
ATOM 836 C CA . PRO A 1 107 ? 1.127 -17.136 1.579 1.00 64.19 107 PRO A CA 1
ATOM 837 C C . PRO A 1 107 ? 1.292 -16.473 2.950 1.00 64.19 107 PRO A C 1
ATOM 839 O O . PRO A 1 107 ? 1.413 -15.257 3.062 1.00 64.19 107 PRO A O 1
ATOM 842 N N . ASN A 1 108 ? 1.344 -17.285 4.010 1.00 65.75 108 ASN A N 1
ATOM 843 C CA . ASN A 1 108 ? 1.490 -16.787 5.385 1.00 65.75 108 ASN A CA 1
ATOM 844 C C . ASN A 1 108 ? 2.795 -16.002 5.609 1.00 65.75 108 ASN A C 1
ATOM 846 O O . ASN A 1 108 ? 2.892 -15.207 6.547 1.00 65.75 108 ASN A O 1
ATOM 850 N N . GLU A 1 109 ? 3.799 -16.226 4.760 1.00 79.00 109 GLU A N 1
ATOM 851 C CA . GLU A 1 109 ? 5.117 -15.619 4.865 1.00 79.00 109 GLU A CA 1
ATOM 852 C C . GLU A 1 109 ? 5.550 -14.977 3.551 1.00 79.00 109 GLU A C 1
ATOM 854 O O . GLU A 1 109 ? 5.346 -15.516 2.464 1.00 79.00 109 GLU A O 1
ATOM 859 N N . PHE A 1 110 ? 6.243 -13.844 3.673 1.00 82.50 110 PHE A N 1
ATOM 860 C CA . PHE A 1 110 ? 6.882 -13.204 2.535 1.00 82.50 110 PHE A CA 1
ATOM 861 C C . PHE A 1 110 ? 7.977 -14.121 1.950 1.00 82.50 110 PHE A C 1
ATOM 863 O O . PHE A 1 110 ? 8.878 -14.548 2.688 1.00 82.50 110 PHE A O 1
ATOM 870 N N . PRO A 1 111 ? 7.989 -14.372 0.630 1.00 83.06 111 PRO A N 1
ATOM 871 C CA . PRO A 1 111 ? 8.990 -15.217 -0.013 1.00 83.06 111 PRO A CA 1
ATOM 872 C C . PRO A 1 111 ? 10.364 -14.529 -0.030 1.00 83.06 111 PRO A C 1
ATOM 874 O O . PRO A 1 111 ? 10.725 -13.808 -0.958 1.00 83.06 111 PRO A O 1
ATOM 877 N N . LYS A 1 112 ? 11.188 -14.772 0.999 1.00 82.62 112 LYS A N 1
ATOM 878 C CA . LYS A 1 112 ? 12.535 -14.170 1.140 1.00 82.62 112 LYS A CA 1
ATOM 879 C C . LYS A 1 112 ? 13.452 -14.431 -0.060 1.00 82.62 112 LYS A C 1
ATOM 881 O O . LYS A 1 112 ? 14.368 -13.650 -0.309 1.00 82.62 112 LYS A O 1
ATOM 886 N N . SER A 1 113 ? 13.204 -15.501 -0.817 1.00 79.50 113 SER A N 1
ATOM 887 C CA . SER A 1 113 ? 13.878 -15.789 -2.088 1.00 79.50 113 SER A CA 1
ATOM 888 C C . SER A 1 113 ? 13.753 -14.649 -3.105 1.00 79.50 113 SER A C 1
ATOM 890 O O . SER A 1 113 ? 14.672 -14.466 -3.901 1.00 79.50 113 SER A O 1
ATOM 892 N N . MET A 1 114 ? 12.682 -13.852 -3.044 1.00 80.62 114 MET A N 1
ATOM 893 C CA . MET A 1 114 ? 12.443 -12.709 -3.927 1.00 80.62 114 MET A CA 1
ATOM 894 C C . MET A 1 114 ? 13.262 -11.463 -3.564 1.00 80.62 114 MET A C 1
ATOM 896 O O . MET A 1 114 ? 13.334 -10.533 -4.359 1.00 80.62 114 MET A O 1
ATOM 900 N N . LEU A 1 115 ? 13.926 -11.432 -2.401 1.00 79.69 115 LEU A N 1
ATOM 901 C CA . LEU A 1 115 ? 14.849 -10.343 -2.038 1.00 79.69 115 LEU A CA 1
ATOM 902 C C . LEU A 1 115 ? 16.224 -10.476 -2.713 1.00 79.69 115 LEU A C 1
ATOM 904 O O . LEU A 1 115 ? 17.101 -9.637 -2.502 1.00 79.69 115 LEU A O 1
ATOM 908 N N . LYS A 1 116 ? 16.446 -11.535 -3.501 1.00 76.56 116 LYS A N 1
ATOM 909 C CA . LYS A 1 116 ? 17.699 -11.746 -4.232 1.00 76.56 116 LYS A CA 1
ATOM 910 C C . LYS A 1 116 ? 17.880 -10.691 -5.327 1.00 76.56 116 LYS A C 1
ATOM 912 O O . LYS A 1 116 ? 16.922 -10.195 -5.919 1.00 76.56 116 LYS A O 1
ATOM 917 N N . GLY A 1 117 ? 19.140 -10.368 -5.620 1.00 69.56 117 GLY A N 1
ATOM 918 C CA . GLY A 1 117 ? 19.485 -9.444 -6.699 1.00 69.56 117 GLY A CA 1
ATOM 919 C C . GLY A 1 117 ? 18.894 -9.905 -8.034 1.00 69.56 117 GLY A C 1
ATOM 920 O O . GLY A 1 117 ? 19.084 -11.051 -8.426 1.00 69.56 117 GLY A O 1
ATOM 921 N N . GLY A 1 118 ? 18.176 -9.010 -8.718 1.00 82.12 118 GLY A N 1
ATOM 922 C CA . GLY A 1 118 ? 17.595 -9.260 -10.043 1.00 82.12 118 GLY A CA 1
ATOM 923 C C . GLY A 1 118 ? 16.066 -9.233 -10.100 1.00 82.12 118 GLY A C 1
ATOM 924 O O . GLY A 1 118 ? 15.528 -8.968 -11.171 1.00 82.12 118 GLY A O 1
ATOM 925 N N . VAL A 1 119 ? 15.363 -9.414 -8.977 1.00 90.06 119 VAL A N 1
ATOM 926 C CA . VAL A 1 119 ? 13.897 -9.265 -8.935 1.00 90.06 119 VAL A CA 1
ATOM 927 C C . VAL A 1 119 ? 13.534 -7.775 -8.914 1.00 90.06 119 VAL A C 1
ATOM 929 O O . VAL A 1 119 ? 14.114 -7.038 -8.111 1.00 90.06 119 VAL A O 1
ATOM 932 N N . PRO A 1 120 ? 12.616 -7.291 -9.771 1.00 92.94 120 PRO A N 1
ATOM 933 C CA . PRO A 1 120 ? 12.129 -5.915 -9.723 1.00 92.94 120 PRO A CA 1
ATOM 934 C C . PRO A 1 120 ? 11.646 -5.540 -8.321 1.00 92.94 120 PRO A C 1
ATOM 936 O O . PRO A 1 120 ? 10.744 -6.182 -7.787 1.00 92.94 120 PRO A O 1
ATOM 939 N N . SER A 1 121 ? 12.234 -4.503 -7.720 1.00 92.31 121 SER A N 1
ATOM 940 C CA . SER A 1 121 ? 11.849 -4.067 -6.379 1.00 92.31 121 SER A CA 1
ATOM 941 C C . SER A 1 121 ? 11.737 -2.555 -6.218 1.00 92.31 121 SER A C 1
ATOM 943 O O . SER A 1 121 ? 12.424 -1.763 -6.878 1.00 92.31 121 SER A O 1
ATOM 945 N N . LEU A 1 122 ? 10.844 -2.168 -5.309 1.00 91.50 122 LEU A N 1
ATOM 946 C CA . LEU A 1 122 ? 10.628 -0.802 -4.856 1.00 91.50 122 LEU A CA 1
ATOM 947 C C . LEU A 1 122 ? 10.583 -0.796 -3.329 1.00 91.50 122 LEU A C 1
ATOM 949 O O . LEU A 1 122 ? 9.803 -1.516 -2.714 1.00 91.50 122 LEU A O 1
ATOM 953 N N . VAL A 1 123 ? 11.418 0.030 -2.711 1.00 90.31 123 VAL A N 1
ATOM 954 C CA . VAL A 1 123 ? 11.514 0.164 -1.261 1.00 90.31 123 VAL A CA 1
ATOM 955 C C . VAL A 1 123 ? 11.041 1.551 -0.857 1.00 90.31 123 VAL A C 1
ATOM 957 O O . VAL A 1 123 ? 11.633 2.551 -1.256 1.00 90.31 123 VAL A O 1
ATOM 960 N N . VAL A 1 124 ? 10.008 1.620 -0.023 1.00 88.38 124 VAL A N 1
ATOM 961 C CA . VAL A 1 124 ? 9.560 2.855 0.628 1.00 88.38 124 VAL A CA 1
ATOM 962 C C . VAL A 1 124 ? 10.071 2.856 2.062 1.00 88.38 124 VAL A C 1
ATOM 964 O O . VAL A 1 124 ? 9.666 2.034 2.880 1.00 88.38 124 VAL A O 1
ATOM 967 N N . SER A 1 125 ? 10.967 3.784 2.382 1.00 86.62 125 SER A N 1
ATOM 968 C CA . SER A 1 125 ? 11.480 3.993 3.737 1.00 86.62 125 SER A CA 1
ATOM 969 C C . SER A 1 125 ? 10.825 5.220 4.359 1.00 86.62 125 SER A C 1
ATOM 971 O O . SER A 1 125 ? 10.908 6.316 3.804 1.00 86.62 125 SER A O 1
ATOM 973 N N . VAL A 1 126 ? 10.198 5.044 5.521 1.00 83.81 126 VAL A N 1
ATOM 974 C CA . VAL A 1 126 ? 9.663 6.133 6.344 1.00 83.81 126 VAL A CA 1
ATOM 975 C C . VAL A 1 126 ? 10.732 6.542 7.340 1.00 83.81 126 VAL A C 1
ATOM 977 O O . VAL A 1 126 ? 11.121 5.759 8.207 1.00 83.81 126 VAL A O 1
ATOM 980 N N . ILE A 1 127 ? 11.196 7.777 7.224 1.00 83.56 127 ILE A N 1
ATOM 981 C CA . ILE A 1 127 ? 12.178 8.364 8.124 1.00 83.56 127 ILE A CA 1
ATOM 982 C C . ILE A 1 127 ? 11.431 9.240 9.120 1.00 83.56 127 ILE A C 1
ATOM 984 O O . ILE A 1 127 ? 10.658 10.116 8.738 1.00 83.56 127 ILE A O 1
ATOM 988 N N . THR A 1 128 ? 11.627 8.960 10.404 1.00 80.88 128 THR A N 1
ATOM 989 C CA . THR A 1 128 ? 11.096 9.756 11.510 1.00 80.88 128 THR A CA 1
ATOM 990 C C . THR A 1 128 ? 12.213 10.613 12.076 1.00 80.88 128 THR A C 1
ATOM 992 O O . THR A 1 128 ? 13.249 10.100 12.490 1.00 80.88 128 THR A O 1
ATOM 995 N N . GLU A 1 129 ? 11.975 11.915 12.080 1.00 80.19 129 GLU A N 1
ATOM 996 C CA . GLU A 1 129 ? 12.790 12.957 12.689 1.00 80.19 129 GLU A CA 1
ATOM 997 C C . GLU A 1 129 ? 11.946 13.639 13.773 1.00 80.19 129 GLU A C 1
ATOM 999 O O . GLU A 1 129 ? 10.728 13.679 13.641 1.00 80.19 129 GLU A O 1
ATOM 1004 N N . SER A 1 130 ? 12.558 14.147 14.844 1.00 70.75 130 SER A N 1
ATOM 1005 C CA . SER A 1 130 ? 11.935 14.679 16.075 1.00 70.75 130 SER A CA 1
ATOM 1006 C C . SER A 1 130 ? 10.448 15.091 16.008 1.00 70.75 130 SER A C 1
ATOM 1008 O O . SER A 1 130 ? 9.661 14.602 16.813 1.00 70.75 130 SER A O 1
ATOM 1010 N N . CYS A 1 131 ? 10.043 15.933 15.045 1.00 65.00 131 CYS A N 1
ATOM 1011 C CA . CYS A 1 131 ? 8.650 16.377 14.867 1.00 65.00 131 CYS A CA 1
ATOM 1012 C C . CYS A 1 131 ? 8.062 16.100 13.468 1.00 65.00 131 CYS A C 1
ATOM 1014 O O . CYS A 1 131 ? 6.997 16.621 13.137 1.00 65.00 131 CYS A O 1
ATOM 1016 N N . ARG A 1 132 ? 8.760 15.358 12.601 1.00 70.62 132 ARG A N 1
ATOM 1017 C CA . ARG A 1 132 ? 8.398 15.186 11.186 1.00 70.62 132 ARG A CA 1
ATOM 1018 C C . ARG A 1 132 ? 8.643 13.760 10.706 1.00 70.62 132 ARG A C 1
ATOM 1020 O O . ARG A 1 132 ? 9.570 13.079 11.129 1.00 70.62 132 ARG A O 1
ATOM 1027 N N . LYS A 1 133 ? 7.814 13.309 9.768 1.00 72.75 133 LYS A N 1
ATOM 1028 C CA . LYS A 1 133 ? 8.036 12.064 9.030 1.00 72.75 133 LYS A CA 1
ATOM 1029 C C . LYS A 1 133 ? 8.169 12.395 7.556 1.00 72.75 133 LYS A C 1
ATOM 1031 O O . LYS A 1 133 ? 7.331 13.111 7.017 1.00 72.75 133 LYS A O 1
ATOM 1036 N N . PHE A 1 134 ? 9.192 11.864 6.906 1.00 75.81 134 PHE A N 1
ATOM 1037 C CA . PHE A 1 134 ? 9.355 11.972 5.460 1.00 75.81 134 PHE A CA 1
ATOM 1038 C C . PHE A 1 134 ? 9.659 10.606 4.861 1.00 75.81 134 PHE A C 1
ATOM 1040 O O . PHE A 1 134 ? 9.887 9.632 5.580 1.00 75.81 134 PHE A O 1
ATOM 1047 N N . LYS A 1 135 ? 9.600 10.509 3.532 1.00 77.75 135 LYS A N 1
ATOM 1048 C CA . LYS A 1 135 ? 9.789 9.242 2.831 1.00 77.75 135 LYS A CA 1
ATOM 1049 C C . LYS A 1 135 ? 10.886 9.334 1.800 1.00 77.75 135 LYS A C 1
ATOM 1051 O O . LYS A 1 135 ? 11.032 10.344 1.115 1.00 77.75 135 LYS A O 1
ATOM 1056 N N . VAL A 1 136 ? 11.617 8.239 1.683 1.00 82.25 136 VAL A N 1
ATOM 1057 C CA . VAL A 1 136 ? 12.570 7.993 0.610 1.00 82.25 136 VAL A CA 1
ATOM 1058 C C . VAL A 1 136 ? 12.099 6.747 -0.107 1.00 82.25 136 VAL A C 1
ATOM 1060 O O . VAL A 1 136 ? 11.803 5.738 0.533 1.00 82.25 136 VAL A O 1
ATOM 1063 N N . VAL A 1 137 ? 12.001 6.835 -1.428 1.00 86.06 137 VAL A N 1
ATOM 1064 C CA . VAL A 1 137 ? 11.688 5.682 -2.264 1.00 86.06 137 VAL A CA 1
ATOM 1065 C C . VAL A 1 137 ? 12.924 5.348 -3.073 1.00 86.06 137 VAL A C 1
ATOM 1067 O O . VAL A 1 137 ? 13.548 6.235 -3.658 1.00 86.06 137 VAL A O 1
ATOM 1070 N N . SER A 1 138 ? 13.280 4.073 -3.097 1.00 88.50 138 SER A N 1
ATOM 1071 C CA . SER A 1 138 ? 14.323 3.557 -3.965 1.00 88.50 138 SER A CA 1
ATOM 1072 C C . SER A 1 138 ? 13.792 2.404 -4.802 1.00 88.50 138 SER A C 1
ATOM 1074 O O . SER A 1 138 ? 12.910 1.655 -4.394 1.00 88.50 138 SER A O 1
ATOM 1076 N N . THR A 1 139 ? 14.332 2.271 -5.999 1.00 90.94 139 THR A N 1
ATOM 1077 C CA . THR A 1 139 ? 14.073 1.191 -6.932 1.00 90.94 139 THR A CA 1
ATOM 1078 C C . THR A 1 139 ? 15.405 0.618 -7.400 1.00 90.94 139 THR A C 1
ATOM 1080 O O . THR A 1 139 ? 16.427 1.313 -7.421 1.00 90.94 139 THR A O 1
ATOM 1083 N N . ASN A 1 140 ? 15.420 -0.673 -7.719 1.00 92.56 140 ASN A N 1
ATOM 1084 C CA . ASN A 1 140 ? 16.599 -1.321 -8.275 1.00 92.56 140 ASN A CA 1
ATOM 1085 C C . ASN A 1 140 ? 16.600 -1.271 -9.813 1.00 92.56 140 ASN A C 1
ATOM 1087 O O . ASN A 1 140 ? 15.601 -0.948 -10.454 1.00 92.56 140 ASN A O 1
ATOM 1091 N N . GLY A 1 141 ? 17.728 -1.641 -10.428 1.00 92.56 141 GLY A N 1
ATOM 1092 C CA . GLY A 1 141 ? 17.858 -1.618 -11.888 1.00 92.56 141 GLY A CA 1
ATOM 1093 C C . GLY A 1 141 ? 16.846 -2.510 -12.623 1.00 92.56 141 GLY A C 1
ATOM 1094 O O . GLY A 1 141 ? 16.474 -2.193 -13.748 1.00 92.56 141 GLY A O 1
ATOM 1095 N N . ALA A 1 142 ? 16.371 -3.596 -12.003 1.00 92.81 142 ALA A N 1
ATOM 1096 C CA . ALA A 1 142 ? 15.360 -4.475 -12.590 1.00 92.81 142 ALA A CA 1
ATOM 1097 C C . ALA A 1 142 ? 13.975 -3.807 -12.645 1.00 92.81 142 ALA A C 1
ATOM 1099 O O . ALA A 1 142 ? 13.331 -3.829 -13.690 1.00 92.81 142 ALA A O 1
ATOM 1100 N N . ALA A 1 143 ? 13.546 -3.139 -11.571 1.00 92.06 143 ALA A N 1
ATOM 1101 C CA . ALA A 1 143 ? 12.300 -2.375 -11.564 1.00 92.06 143 ALA A CA 1
ATOM 1102 C C . ALA A 1 143 ? 12.376 -1.119 -12.439 1.00 92.06 143 ALA A C 1
ATOM 1104 O O . ALA A 1 143 ? 11.404 -0.810 -13.128 1.00 92.06 143 ALA A O 1
ATOM 1105 N N . THR A 1 144 ? 13.533 -0.452 -12.524 1.00 92.94 144 THR A N 1
ATOM 1106 C CA . THR A 1 144 ? 13.734 0.621 -13.512 1.00 92.94 144 THR A CA 1
ATOM 1107 C C . THR A 1 144 ? 13.589 0.110 -14.942 1.00 92.94 144 THR A C 1
ATOM 1109 O O . THR A 1 144 ? 12.955 0.776 -15.753 1.00 92.94 144 THR A O 1
ATOM 1112 N N . LYS A 1 145 ? 14.115 -1.077 -15.268 1.00 92.75 145 LYS A N 1
ATOM 1113 C CA . LYS A 1 145 ? 13.910 -1.688 -16.592 1.00 92.75 145 LYS A CA 1
ATOM 1114 C C . LYS A 1 145 ? 12.446 -2.055 -16.843 1.00 92.75 145 LYS A C 1
ATOM 1116 O O . LYS A 1 145 ? 11.968 -1.857 -17.953 1.00 92.75 145 LYS A O 1
ATOM 1121 N N . LEU A 1 146 ? 11.748 -2.570 -15.830 1.00 91.75 146 LEU A N 1
ATOM 1122 C CA . LEU A 1 146 ? 10.361 -3.018 -15.961 1.00 91.75 146 LEU A CA 1
ATOM 1123 C C . LEU A 1 146 ? 9.375 -1.847 -16.109 1.00 91.75 146 LEU A C 1
ATOM 1125 O O . LEU A 1 146 ? 8.545 -1.849 -17.017 1.00 91.75 146 LEU A O 1
ATOM 1129 N N . PHE A 1 147 ? 9.470 -0.843 -15.235 1.00 91.56 147 PHE A N 1
ATOM 1130 C CA . PHE A 1 147 ? 8.494 0.250 -15.144 1.00 91.56 147 PHE A CA 1
ATOM 1131 C C . PHE A 1 147 ? 8.978 1.570 -15.759 1.00 91.56 147 PHE A C 1
ATOM 1133 O O . PHE A 1 147 ? 8.184 2.485 -15.970 1.00 91.56 147 PHE A O 1
ATOM 1140 N N . GLY A 1 148 ? 10.278 1.706 -16.025 1.00 91.38 148 GLY A N 1
ATOM 1141 C CA . GLY A 1 148 ? 10.895 2.921 -16.567 1.00 91.38 148 GLY A CA 1
ATOM 1142 C C . GLY A 1 148 ? 11.185 4.017 -15.535 1.00 91.38 148 GLY A C 1
ATOM 1143 O O . GLY A 1 148 ? 11.811 5.019 -15.882 1.00 91.38 148 GLY A O 1
ATOM 1144 N N . TYR A 1 149 ? 10.757 3.860 -14.278 1.00 90.44 149 TYR A N 1
ATOM 1145 C CA . TYR A 1 149 ? 11.000 4.846 -13.222 1.00 90.44 149 TYR A CA 1
ATOM 1146 C C . TYR A 1 149 ? 12.368 4.679 -12.564 1.00 90.44 149 TYR A C 1
ATOM 1148 O O . TYR A 1 149 ? 12.849 3.574 -12.314 1.00 90.44 149 TYR A O 1
ATOM 1156 N N . THR A 1 150 ? 12.975 5.810 -12.234 1.00 90.56 150 THR A N 1
ATOM 1157 C CA . THR A 1 150 ? 14.247 5.920 -11.521 1.00 90.56 150 THR A CA 1
ATOM 1158 C C . THR A 1 150 ? 14.031 6.448 -10.103 1.00 90.56 150 THR A C 1
ATOM 1160 O O . THR A 1 150 ? 12.989 7.022 -9.786 1.00 90.56 150 THR A O 1
ATOM 1163 N N . ASN A 1 151 ? 15.055 6.347 -9.251 1.00 88.44 151 ASN A N 1
ATOM 1164 C CA . ASN A 1 151 ? 15.046 6.987 -7.927 1.00 88.44 151 ASN A CA 1
ATOM 1165 C C . ASN A 1 151 ? 14.792 8.502 -8.011 1.00 88.44 151 ASN A C 1
ATOM 1167 O O . ASN A 1 151 ? 14.155 9.071 -7.128 1.00 88.44 151 ASN A O 1
ATOM 1171 N N . ALA A 1 152 ? 15.282 9.161 -9.068 1.00 86.00 152 ALA A N 1
ATOM 1172 C CA . ALA A 1 152 ? 15.086 10.592 -9.273 1.00 86.00 152 ALA A CA 1
ATOM 1173 C C . ALA A 1 152 ? 13.609 10.936 -9.510 1.00 86.00 152 ALA A C 1
ATOM 1175 O O . ALA A 1 152 ? 13.116 11.896 -8.918 1.00 86.00 152 ALA A O 1
ATOM 1176 N N . ASP A 1 153 ? 12.899 10.112 -10.289 1.00 85.75 153 ASP A N 1
ATOM 1177 C CA . ASP A 1 153 ? 11.464 10.284 -10.540 1.00 85.75 153 ASP A CA 1
ATOM 1178 C C . ASP A 1 153 ? 10.677 10.216 -9.219 1.00 85.75 153 ASP A C 1
ATOM 1180 O O . ASP A 1 153 ? 9.906 11.121 -8.891 1.00 85.75 153 ASP A O 1
ATOM 1184 N N . PHE A 1 154 ? 10.930 9.192 -8.396 1.00 82.81 154 PHE A N 1
ATOM 1185 C CA . PHE A 1 154 ? 10.251 9.064 -7.105 1.00 82.81 154 PHE A CA 1
ATOM 1186 C C . PHE A 1 154 ? 10.625 10.175 -6.115 1.00 82.81 154 PHE A C 1
ATOM 1188 O O . PHE A 1 154 ? 9.765 10.668 -5.385 1.00 82.81 154 PHE A O 1
ATOM 1195 N N . ASN A 1 155 ? 11.885 10.613 -6.092 1.00 79.12 155 ASN A N 1
ATOM 1196 C CA . ASN A 1 155 ? 12.314 11.717 -5.233 1.00 79.12 155 ASN A CA 1
ATOM 1197 C C . ASN A 1 155 ? 11.660 13.048 -5.630 1.00 79.12 155 ASN A C 1
ATOM 1199 O O . ASN A 1 155 ? 11.314 13.840 -4.751 1.00 79.12 155 ASN A O 1
ATOM 1203 N N . GLN A 1 156 ? 11.464 13.296 -6.928 1.00 77.50 156 GLN A N 1
ATOM 1204 C CA . GLN A 1 156 ? 10.710 14.455 -7.404 1.00 77.50 156 GLN A CA 1
ATOM 1205 C C . GLN A 1 156 ? 9.261 14.396 -6.908 1.00 77.50 156 GLN A C 1
ATOM 1207 O O . GLN A 1 156 ? 8.772 15.366 -6.332 1.00 77.50 156 GLN A O 1
ATOM 1212 N N . CYS A 1 157 ? 8.607 13.241 -7.033 1.00 75.75 157 CYS A N 1
ATOM 1213 C CA . CYS A 1 157 ? 7.265 13.024 -6.496 1.00 75.75 157 CYS A CA 1
ATOM 1214 C C . CYS A 1 157 ? 7.184 13.222 -4.976 1.00 75.75 157 CYS A C 1
ATOM 1216 O O . CYS A 1 157 ? 6.271 13.897 -4.506 1.00 75.75 157 CYS A O 1
ATOM 1218 N N . ASN A 1 158 ? 8.167 12.759 -4.200 1.00 73.75 158 ASN A N 1
ATOM 1219 C CA . ASN A 1 158 ? 8.188 12.980 -2.749 1.00 73.75 158 ASN A CA 1
ATOM 1220 C C . ASN A 1 158 ? 8.213 14.464 -2.374 1.00 73.75 158 ASN A C 1
ATOM 1222 O O . ASN A 1 158 ? 7.494 14.863 -1.461 1.00 73.75 158 ASN A O 1
ATOM 1226 N N . LYS A 1 159 ? 9.006 15.276 -3.086 1.00 70.31 159 LYS A N 1
ATOM 1227 C CA . LYS A 1 159 ? 9.052 16.737 -2.890 1.00 70.31 159 LYS A CA 1
ATOM 1228 C C . LYS A 1 159 ? 7.725 17.409 -3.239 1.00 70.31 159 LYS A C 1
ATOM 1230 O O . LYS A 1 159 ? 7.359 18.408 -2.633 1.00 70.31 159 LYS A O 1
ATOM 1235 N N . MET A 1 160 ? 7.009 16.870 -4.221 1.00 66.19 160 MET A N 1
ATOM 1236 C CA . MET A 1 160 ? 5.689 17.371 -4.590 1.00 66.19 160 MET A CA 1
ATOM 1237 C C . MET A 1 160 ? 4.634 16.999 -3.538 1.00 66.19 160 MET A C 1
ATOM 1239 O O . MET A 1 160 ? 3.841 17.844 -3.131 1.00 66.19 160 MET A O 1
ATOM 1243 N N . LEU A 1 161 ? 4.668 15.758 -3.045 1.00 66.62 161 LEU A N 1
ATOM 1244 C CA . LEU A 1 161 ? 3.743 15.248 -2.031 1.00 66.62 161 LEU A CA 1
ATOM 1245 C C . LEU A 1 161 ? 3.966 15.857 -0.641 1.00 66.62 161 LEU A C 1
ATOM 1247 O O . LEU A 1 161 ? 3.011 15.940 0.124 1.00 66.62 161 LEU A O 1
ATOM 1251 N N . SER A 1 162 ? 5.180 16.304 -0.298 1.00 61.41 162 SER A N 1
ATOM 1252 C CA . SER A 1 162 ? 5.451 16.954 0.996 1.00 61.41 162 SER A CA 1
ATOM 1253 C C . SER A 1 162 ? 4.702 18.275 1.201 1.00 61.41 162 SER A C 1
ATOM 1255 O O . SER A 1 162 ? 4.643 18.757 2.328 1.00 61.41 162 SER A O 1
ATOM 1257 N N . ASN A 1 163 ? 4.126 18.845 0.137 1.00 54.31 163 ASN A N 1
ATOM 1258 C CA . ASN A 1 163 ? 3.282 20.040 0.206 1.00 54.31 163 ASN A CA 1
ATOM 1259 C C . ASN A 1 163 ? 1.808 19.715 0.497 1.00 54.31 163 ASN A C 1
ATOM 1261 O O . ASN A 1 163 ? 1.025 20.625 0.754 1.00 54.31 163 ASN A O 1
ATOM 1265 N N . LEU A 1 164 ? 1.417 18.437 0.450 1.00 54.16 164 LEU A N 1
ATOM 1266 C CA . LEU A 1 164 ? 0.064 18.000 0.775 1.00 54.16 164 LEU A CA 1
ATOM 1267 C C . LEU A 1 164 ? -0.018 17.641 2.268 1.00 54.16 164 LEU A C 1
ATOM 1269 O O . LEU A 1 164 ? 0.902 17.012 2.794 1.00 54.16 164 LEU A O 1
ATOM 1273 N N . PRO A 1 165 ? -1.134 17.935 2.958 1.00 50.44 165 PRO A N 1
ATOM 1274 C CA . PRO A 1 165 ? -1.328 17.613 4.378 1.00 50.44 165 PRO A CA 1
ATOM 1275 C C . PRO A 1 165 ? -1.505 16.103 4.655 1.00 50.44 165 PRO A C 1
ATOM 1277 O O . PRO A 1 165 ? -1.987 15.706 5.712 1.00 50.44 165 PRO A O 1
ATOM 1280 N N . ILE A 1 166 ? -1.137 15.236 3.707 1.00 52.56 166 ILE A N 1
ATOM 1281 C CA . ILE A 1 166 ? -1.423 13.802 3.731 1.00 52.56 166 ILE A CA 1
ATOM 1282 C C . ILE A 1 166 ? -0.192 13.047 4.246 1.00 52.56 166 ILE A C 1
ATOM 1284 O O . ILE A 1 166 ? 0.817 12.901 3.556 1.00 52.56 166 ILE A O 1
ATOM 1288 N N . GLY A 1 167 ? -0.290 12.528 5.472 1.00 45.25 167 GLY A N 1
ATOM 1289 C CA . GLY A 1 167 ? 0.790 11.829 6.180 1.00 45.25 167 GLY A CA 1
ATOM 1290 C C . GLY A 1 167 ? 0.972 10.344 5.835 1.00 45.25 167 GLY A C 1
ATOM 1291 O O . GLY A 1 167 ? 1.738 9.655 6.512 1.00 45.25 167 GLY A O 1
ATOM 1292 N N . THR A 1 168 ? 0.275 9.809 4.829 1.00 51.97 168 THR A N 1
ATOM 1293 C CA . THR A 1 168 ? 0.252 8.359 4.549 1.00 51.97 168 THR A CA 1
ATOM 1294 C C . THR A 1 168 ? 1.602 7.805 4.134 1.00 51.97 168 THR A C 1
ATOM 1296 O O . THR A 1 168 ? 2.372 8.490 3.482 1.00 51.97 168 THR A O 1
ATOM 1299 N N . VAL A 1 169 ? 1.871 6.535 4.449 1.00 45.69 169 VAL A N 1
ATOM 1300 C CA . VAL A 1 169 ? 3.121 5.809 4.145 1.00 45.69 169 VAL A CA 1
ATOM 1301 C C . VAL A 1 169 ? 3.198 5.280 2.703 1.00 45.69 169 VAL A C 1
ATOM 1303 O O . VAL A 1 169 ? 4.290 5.140 2.164 1.00 45.69 169 VAL A O 1
ATOM 1306 N N . LEU A 1 170 ? 2.055 5.076 2.047 1.00 57.41 170 LEU A N 1
ATOM 1307 C CA . LEU A 1 170 ? 1.940 4.450 0.724 1.00 57.41 170 LEU A CA 1
ATOM 1308 C C . LEU A 1 170 ? 1.673 5.376 -0.494 1.00 57.41 170 LEU A C 1
ATOM 1310 O O . LEU A 1 170 ? 1.275 4.853 -1.540 1.00 57.41 170 LEU A O 1
ATOM 1314 N N . PRO A 1 171 ? 1.845 6.716 -0.449 1.00 60.66 171 PRO A N 1
ATOM 1315 C CA . PRO A 1 171 ? 1.318 7.571 -1.496 1.00 60.66 171 PRO A CA 1
ATOM 1316 C C . PRO A 1 171 ? 1.991 7.379 -2.860 1.00 60.66 171 PRO A C 1
ATOM 1318 O O . PRO A 1 171 ? 1.412 7.685 -3.885 1.00 60.66 171 PRO A O 1
ATOM 1321 N N . GLN A 1 172 ? 3.193 6.822 -2.911 1.00 73.25 172 GLN A N 1
ATOM 1322 C CA . GLN A 1 172 ? 3.877 6.590 -4.179 1.00 73.25 172 GLN A CA 1
ATOM 1323 C C . GLN A 1 172 ? 3.370 5.325 -4.885 1.00 73.25 172 GLN A C 1
ATOM 1325 O O . GLN A 1 172 ? 3.390 5.266 -6.110 1.00 73.25 172 GLN A O 1
ATOM 1330 N N . MET A 1 173 ? 2.873 4.334 -4.132 1.00 80.00 173 MET A N 1
ATOM 1331 C CA . MET A 1 173 ? 2.378 3.082 -4.712 1.00 80.00 173 MET A CA 1
ATOM 1332 C C . MET A 1 173 ? 1.037 3.259 -5.413 1.00 80.00 173 MET A C 1
ATOM 1334 O O . MET A 1 173 ? 0.868 2.741 -6.514 1.00 80.00 173 MET A O 1
ATOM 1338 N N . TRP A 1 174 ? 0.099 4.023 -4.842 1.00 80.56 174 TRP A N 1
ATOM 1339 C CA . TRP A 1 174 ? -1.173 4.254 -5.535 1.00 80.56 174 TRP A CA 1
ATOM 1340 C C . TRP A 1 174 ? -1.007 5.074 -6.813 1.00 80.56 174 TRP A C 1
ATOM 1342 O O . TRP A 1 174 ? -1.745 4.835 -7.763 1.00 80.56 174 TRP A O 1
ATOM 1352 N N . MET A 1 175 ? -0.034 5.995 -6.859 1.00 81.06 175 MET A N 1
ATOM 1353 C CA . MET A 1 175 ? 0.213 6.840 -8.034 1.00 81.06 175 MET A CA 1
ATOM 1354 C C . MET A 1 175 ? 0.607 6.017 -9.255 1.00 81.06 175 MET A C 1
ATOM 1356 O O . MET A 1 175 ? 0.202 6.333 -10.367 1.00 81.06 175 MET A O 1
ATOM 1360 N N . ILE A 1 176 ? 1.379 4.952 -9.052 1.00 86.94 176 ILE A N 1
ATOM 1361 C CA . ILE A 1 176 ? 1.747 4.028 -10.129 1.00 86.94 176 ILE A CA 1
ATOM 1362 C C . ILE A 1 176 ? 0.775 2.853 -10.255 1.00 86.94 176 ILE A C 1
ATOM 1364 O O . ILE A 1 176 ? 0.928 2.050 -11.164 1.00 86.94 176 ILE A O 1
ATOM 1368 N N . THR A 1 177 ? -0.228 2.734 -9.382 1.00 89.31 177 THR A N 1
ATOM 1369 C CA . THR A 1 177 ? -1.258 1.696 -9.491 1.00 89.31 177 THR A CA 1
ATOM 1370 C C . THR A 1 177 ? -2.363 2.184 -10.418 1.00 89.31 177 THR A C 1
ATOM 1372 O O . THR A 1 177 ? -2.956 3.240 -10.196 1.00 89.31 177 THR A O 1
ATOM 1375 N N . HIS A 1 178 ? -2.675 1.398 -11.444 1.00 89.75 178 HIS A N 1
ATOM 1376 C CA . HIS A 1 178 ? -3.766 1.698 -12.361 1.00 89.75 178 HIS A CA 1
ATOM 1377 C C . HIS A 1 178 ? -5.109 1.767 -11.596 1.00 89.75 178 HIS A C 1
ATOM 1379 O O . HIS A 1 178 ? -5.381 0.860 -10.805 1.00 89.75 178 HIS A O 1
ATOM 1385 N N . PRO A 1 179 ? -5.982 2.769 -11.845 1.00 88.12 179 PRO A N 1
ATOM 1386 C CA . PRO A 1 179 ? -7.203 2.995 -11.059 1.00 88.12 179 PRO A CA 1
ATOM 1387 C C . PRO A 1 179 ? -8.131 1.787 -10.902 1.00 88.12 179 PRO A C 1
ATOM 1389 O O . PRO A 1 179 ? -8.687 1.569 -9.828 1.00 88.12 179 PRO A O 1
ATOM 1392 N N . LEU A 1 180 ? -8.227 0.949 -11.942 1.00 89.69 180 LEU A N 1
ATOM 1393 C CA . LEU A 1 180 ? -8.949 -0.333 -11.915 1.00 89.69 180 LEU A CA 1
ATOM 1394 C C . LEU A 1 180 ? -8.572 -1.230 -10.717 1.00 89.69 180 LEU A C 1
ATOM 1396 O O . LEU A 1 180 ? -9.401 -1.994 -10.237 1.00 89.69 180 LEU A O 1
ATOM 1400 N N . TYR A 1 181 ? -7.335 -1.133 -10.223 1.00 91.06 181 TYR A N 1
ATOM 1401 C CA . TYR A 1 181 ? -6.808 -1.962 -9.139 1.00 91.06 181 TYR A CA 1
ATOM 1402 C C . TYR A 1 181 ? -6.793 -1.259 -7.773 1.00 91.06 181 TYR A C 1
ATOM 1404 O O . TYR A 1 181 ? -6.371 -1.860 -6.785 1.00 91.06 181 TYR A O 1
ATOM 1412 N N . TRP A 1 182 ? -7.274 -0.017 -7.659 1.00 90.25 182 TRP A N 1
ATOM 1413 C CA . TRP A 1 182 ? -7.380 0.659 -6.360 1.00 90.25 182 TRP A CA 1
ATOM 1414 C C . TRP A 1 182 ? -8.266 -0.066 -5.331 1.00 90.25 182 TRP A C 1
ATOM 1416 O O . TRP A 1 182 ? -7.881 -0.061 -4.160 1.00 90.25 182 TRP A O 1
ATOM 1426 N N . PRO A 1 183 ? -9.382 -0.734 -5.699 1.00 91.00 183 PRO A N 1
ATOM 1427 C CA . PRO A 1 183 ? -10.137 -1.549 -4.747 1.00 91.00 183 PRO A CA 1
ATOM 1428 C C . PRO A 1 183 ? -9.293 -2.683 -4.162 1.00 91.00 183 PRO A C 1
ATOM 1430 O O . PRO A 1 183 ? -9.292 -2.878 -2.949 1.00 91.00 183 PRO A O 1
ATOM 1433 N N . VAL A 1 184 ? -8.535 -3.393 -5.010 1.00 91.56 184 VAL A N 1
ATOM 1434 C CA . VAL A 1 184 ? -7.613 -4.462 -4.590 1.00 91.56 184 VAL A CA 1
ATOM 1435 C C . VAL A 1 184 ? -6.555 -3.893 -3.655 1.00 91.56 184 VAL A C 1
ATOM 1437 O O . VAL A 1 184 ? -6.352 -4.417 -2.566 1.00 91.56 184 VAL A O 1
ATOM 1440 N N . PHE A 1 185 ? -5.943 -2.769 -4.037 1.00 89.25 185 PHE A N 1
ATOM 1441 C CA . PHE A 1 185 ? -4.945 -2.097 -3.215 1.00 89.25 185 PHE A CA 1
ATOM 1442 C C . PHE A 1 185 ? -5.481 -1.747 -1.820 1.00 89.25 185 PHE A C 1
ATOM 1444 O O . PHE A 1 185 ? -4.861 -2.073 -0.808 1.00 89.25 185 PHE A O 1
ATOM 1451 N N . ALA A 1 186 ? -6.656 -1.118 -1.759 1.00 88.94 186 ALA A N 1
ATOM 1452 C CA . ALA A 1 186 ? -7.278 -0.722 -0.505 1.00 88.94 186 ALA A CA 1
ATOM 1453 C C . ALA A 1 186 ? -7.682 -1.920 0.362 1.00 88.94 186 ALA A C 1
ATOM 1455 O O . ALA A 1 186 ? -7.440 -1.905 1.572 1.00 88.94 186 ALA A O 1
ATOM 1456 N N . TYR A 1 187 ? -8.257 -2.957 -0.253 1.00 90.88 187 TYR A N 1
ATOM 1457 C CA . TYR A 1 187 ? -8.629 -4.185 0.437 1.00 90.88 187 TYR A CA 1
ATOM 1458 C C . TYR A 1 187 ? -7.406 -4.884 1.036 1.00 90.88 187 TYR A C 1
ATOM 1460 O O . TYR A 1 187 ? -7.400 -5.138 2.238 1.00 90.88 187 TYR A O 1
ATOM 1468 N N . THR A 1 188 ? -6.348 -5.121 0.254 1.00 90.25 188 THR A N 1
ATOM 1469 C CA . THR A 1 188 ? -5.131 -5.791 0.738 1.00 90.25 188 THR A CA 1
ATOM 1470 C C . THR A 1 188 ? -4.479 -5.012 1.883 1.00 90.25 188 THR A C 1
ATOM 1472 O O . THR A 1 188 ? -4.099 -5.604 2.896 1.00 90.25 188 THR A O 1
ATOM 1475 N N . VAL A 1 189 ? -4.386 -3.679 1.778 1.00 87.62 189 VAL A N 1
ATOM 1476 C CA . VAL A 1 189 ? -3.839 -2.834 2.854 1.00 87.62 189 VAL A CA 1
ATOM 1477 C C . VAL A 1 189 ? -4.685 -2.951 4.123 1.00 87.62 189 VAL A C 1
ATOM 1479 O O . VAL A 1 189 ? -4.136 -3.156 5.208 1.00 87.62 189 VAL A O 1
ATOM 1482 N N . ALA A 1 190 ? -6.012 -2.851 4.008 1.00 88.81 190 ALA A N 1
ATOM 1483 C CA . ALA A 1 190 ? -6.903 -2.954 5.158 1.00 88.81 190 ALA A CA 1
ATOM 1484 C C . ALA A 1 190 ? -6.838 -4.341 5.804 1.00 88.81 190 ALA A C 1
ATOM 1486 O O . ALA A 1 190 ? -6.640 -4.439 7.015 1.00 88.81 190 ALA A O 1
ATOM 1487 N N . TYR A 1 191 ? -6.926 -5.398 4.997 1.00 89.50 191 TYR A N 1
ATOM 1488 C CA . TYR A 1 191 ? -6.826 -6.780 5.447 1.00 89.50 191 TYR A CA 1
ATOM 1489 C C . TYR A 1 191 ? -5.513 -7.032 6.191 1.00 89.50 191 TYR A C 1
ATOM 1491 O O . TYR A 1 191 ? -5.538 -7.555 7.300 1.00 89.50 191 TYR A O 1
ATOM 1499 N N . THR A 1 192 ? -4.381 -6.572 5.651 1.00 86.75 192 THR A N 1
ATOM 1500 C CA . THR A 1 192 ? -3.059 -6.722 6.284 1.00 86.75 192 THR A CA 1
ATOM 1501 C C . THR A 1 192 ? -3.021 -6.093 7.675 1.00 86.75 192 THR A C 1
ATOM 1503 O O . THR A 1 192 ? -2.567 -6.722 8.633 1.00 86.75 192 THR A O 1
ATOM 1506 N N . ILE A 1 193 ? -3.535 -4.865 7.814 1.00 84.44 193 ILE A N 1
ATOM 1507 C CA . ILE A 1 193 ? -3.557 -4.158 9.102 1.00 84.44 193 ILE A CA 1
ATOM 1508 C C . ILE A 1 193 ? -4.485 -4.870 10.096 1.00 84.44 193 ILE A C 1
ATOM 1510 O O . ILE A 1 193 ? -4.106 -5.064 11.252 1.00 84.44 193 ILE A O 1
ATOM 1514 N N . LEU A 1 194 ? -5.684 -5.266 9.658 1.00 86.94 194 LEU A N 1
ATOM 1515 C CA . LEU A 1 194 ? -6.692 -5.917 10.502 1.00 86.94 194 LEU A CA 1
ATOM 1516 C C . LEU A 1 194 ? -6.257 -7.328 10.925 1.00 86.94 194 LEU A C 1
ATOM 1518 O O . LEU A 1 194 ? -6.424 -7.705 12.080 1.00 86.94 194 LEU A O 1
ATOM 1522 N N . ALA A 1 195 ? -5.633 -8.085 10.025 1.00 86.06 195 ALA A N 1
ATOM 1523 C CA . ALA A 1 195 ? -5.062 -9.398 10.310 1.00 86.06 195 ALA A CA 1
ATOM 1524 C C . ALA A 1 195 ? -3.751 -9.324 11.111 1.00 86.06 195 ALA A C 1
ATOM 1526 O O . ALA A 1 195 ? -3.234 -10.358 11.530 1.00 86.06 195 ALA A O 1
ATOM 1527 N N . GLY A 1 196 ? -3.197 -8.124 11.327 1.00 81.25 196 GLY A N 1
ATOM 1528 C CA . GLY A 1 196 ? -1.919 -7.939 12.014 1.00 81.25 196 GLY A CA 1
ATOM 1529 C C . GLY A 1 196 ? -0.737 -8.557 11.264 1.00 81.25 196 GLY A C 1
ATOM 1530 O O . GLY A 1 196 ? 0.261 -8.913 11.890 1.00 81.25 196 GLY A O 1
ATOM 1531 N N . ARG A 1 197 ? -0.854 -8.706 9.939 1.00 85.38 197 ARG A N 1
ATOM 1532 C CA . ARG A 1 197 ? 0.200 -9.247 9.079 1.00 85.38 197 ARG A CA 1
ATOM 1533 C C . ARG A 1 197 ? 1.256 -8.179 8.816 1.00 85.38 197 ARG A C 1
ATOM 1535 O O . ARG A 1 197 ? 0.992 -6.978 8.816 1.00 85.38 197 ARG A O 1
ATOM 1542 N N . ASN A 1 198 ? 2.477 -8.637 8.585 1.00 86.00 198 ASN A N 1
ATOM 1543 C CA . ASN A 1 198 ? 3.609 -7.802 8.191 1.00 86.00 198 ASN A CA 1
ATOM 1544 C C . ASN A 1 198 ? 3.952 -7.971 6.708 1.00 86.00 198 ASN A C 1
ATOM 1546 O O . ASN A 1 198 ? 5.021 -7.556 6.278 1.00 86.00 198 ASN A O 1
ATOM 1550 N N . ASN A 1 199 ? 3.089 -8.618 5.936 1.00 89.25 199 ASN A N 1
ATOM 1551 C CA . ASN A 1 199 ? 3.262 -8.790 4.510 1.00 89.25 199 ASN A CA 1
ATOM 1552 C C . ASN A 1 199 ? 1.927 -8.581 3.795 1.00 89.25 199 ASN A C 1
ATOM 1554 O O . ASN A 1 199 ? 0.875 -8.758 4.405 1.00 89.25 199 ASN A O 1
ATOM 1558 N N . MET A 1 200 ? 2.007 -8.126 2.549 1.00 90.00 200 MET A N 1
ATOM 1559 C CA . MET A 1 200 ? 0.868 -7.915 1.664 1.00 90.00 200 MET A CA 1
ATOM 1560 C C . MET A 1 200 ? 1.108 -8.676 0.370 1.00 90.00 200 MET A C 1
ATOM 1562 O O . MET A 1 200 ? 2.181 -8.537 -0.227 1.00 90.00 200 MET A O 1
ATOM 1566 N N . TYR A 1 201 ? 0.091 -9.372 -0.108 1.00 90.62 201 TYR A N 1
ATOM 1567 C CA . TYR A 1 201 ? 0.090 -10.017 -1.406 1.00 90.62 201 TYR A CA 1
ATOM 1568 C C . TYR A 1 201 ? -0.931 -9.379 -2.344 1.00 90.62 201 TYR A C 1
ATOM 1570 O O . TYR A 1 201 ? -2.106 -9.189 -2.022 1.00 90.62 201 TYR A O 1
ATOM 1578 N N . PHE A 1 202 ? -0.464 -9.068 -3.546 1.00 91.12 202 PHE A N 1
ATOM 1579 C CA . PHE A 1 202 ? -1.273 -8.580 -4.647 1.00 91.12 202 PHE A CA 1
ATOM 1580 C C . PHE A 1 202 ? -1.155 -9.598 -5.787 1.00 91.12 202 PHE A C 1
ATOM 1582 O O . PHE A 1 202 ? -0.188 -9.538 -6.550 1.00 91.12 202 PHE A O 1
ATOM 1589 N N . PRO A 1 203 ? -2.108 -10.535 -5.930 1.00 87.62 203 PRO A N 1
ATOM 1590 C CA . PRO A 1 203 ? -2.022 -11.578 -6.956 1.00 87.62 203 PRO A CA 1
ATOM 1591 C C . PRO A 1 203 ? -2.069 -11.000 -8.374 1.00 87.62 203 PRO A C 1
ATOM 1593 O O . PRO A 1 203 ? -1.459 -11.540 -9.292 1.00 87.62 203 PRO A O 1
ATOM 1596 N N . ARG A 1 204 ? -2.791 -9.888 -8.564 1.00 89.94 204 ARG A N 1
ATOM 1597 C CA . ARG A 1 204 ? -2.816 -9.118 -9.811 1.00 89.94 204 ARG A CA 1
ATOM 1598 C C . ARG A 1 204 ? -2.898 -7.631 -9.491 1.00 89.94 204 ARG A C 1
ATOM 1600 O O . ARG A 1 204 ? -3.848 -7.183 -8.852 1.00 89.94 204 ARG A O 1
ATOM 1607 N N . LEU A 1 205 ? -1.923 -6.872 -9.971 1.00 90.69 205 LEU A N 1
ATOM 1608 C CA . LEU A 1 205 ? -1.813 -5.434 -9.782 1.00 90.69 205 LEU A CA 1
ATOM 1609 C C . LEU A 1 205 ? -1.333 -4.783 -11.079 1.00 90.69 205 LEU A C 1
ATOM 1611 O O . LEU A 1 205 ? -0.227 -5.054 -11.551 1.00 90.69 205 LEU A O 1
ATOM 1615 N N . GLY A 1 206 ? -2.169 -3.927 -11.663 1.00 92.38 206 GLY A N 1
ATOM 1616 C CA . GLY A 1 206 ? -1.790 -3.121 -12.819 1.00 92.38 206 GLY A CA 1
ATOM 1617 C C . GLY A 1 206 ? -0.900 -1.956 -12.401 1.00 92.38 206 GLY A C 1
ATOM 1618 O O . GLY A 1 206 ? -1.344 -1.083 -11.657 1.00 92.38 206 GLY A O 1
ATOM 1619 N N . ILE A 1 207 ? 0.331 -1.924 -12.904 1.00 91.50 207 ILE A N 1
ATOM 1620 C CA . ILE A 1 207 ? 1.294 -0.845 -12.692 1.00 91.50 207 ILE A CA 1
ATOM 1621 C C . ILE A 1 207 ? 1.391 0.005 -13.958 1.00 91.50 207 ILE A C 1
ATOM 1623 O O . ILE A 1 207 ? 1.720 -0.490 -15.038 1.00 91.50 207 ILE A O 1
ATOM 1627 N N . LEU A 1 208 ? 1.095 1.294 -13.827 1.00 90.75 208 LEU A N 1
ATOM 1628 C CA . LEU A 1 208 ? 1.310 2.303 -14.856 1.00 90.75 208 LEU A CA 1
ATOM 1629 C C . LEU A 1 208 ? 2.811 2.557 -14.994 1.00 90.75 208 LEU A C 1
ATOM 1631 O O . LEU A 1 208 ? 3.469 2.916 -14.023 1.00 90.75 208 LEU A O 1
ATOM 1635 N N . CYS A 1 209 ? 3.347 2.362 -16.192 1.00 90.44 209 CYS A N 1
ATOM 1636 C CA . CYS A 1 209 ? 4.758 2.544 -16.506 1.00 90.44 209 CYS A CA 1
ATOM 1637 C C . CYS A 1 209 ? 5.035 3.961 -17.023 1.00 90.44 209 CYS A C 1
ATOM 1639 O O . CYS A 1 209 ? 4.150 4.665 -17.518 1.00 90.44 209 CYS A O 1
ATOM 1641 N N . LYS A 1 210 ? 6.303 4.381 -16.969 1.00 88.81 210 LYS A N 1
ATOM 1642 C CA . LYS A 1 210 ? 6.744 5.709 -17.426 1.00 88.81 210 LYS A CA 1
ATOM 1643 C C . LYS A 1 210 ? 6.488 5.948 -18.916 1.00 88.81 210 LYS A C 1
ATOM 1645 O O . LYS A 1 210 ? 6.323 7.086 -19.342 1.00 88.81 210 LYS A O 1
ATOM 1650 N N . ASP A 1 211 ? 6.444 4.894 -19.721 1.00 86.94 211 ASP A N 1
ATOM 1651 C CA . ASP A 1 211 ? 6.139 4.985 -21.149 1.00 86.94 211 ASP A CA 1
ATOM 1652 C C . ASP A 1 211 ? 4.636 5.127 -21.454 1.00 86.94 211 ASP A C 1
ATOM 1654 O O . ASP A 1 211 ? 4.283 5.300 -22.624 1.00 86.94 211 ASP A O 1
ATOM 1658 N N . GLY A 1 212 ? 3.771 5.105 -20.435 1.00 84.50 212 GLY A N 1
ATOM 1659 C CA . GLY A 1 212 ? 2.314 5.172 -20.555 1.00 84.50 212 GLY A CA 1
ATOM 1660 C C . GLY A 1 212 ? 1.628 3.811 -20.702 1.00 84.50 212 GLY A C 1
ATOM 1661 O O . GLY A 1 212 ? 0.402 3.768 -20.758 1.00 84.50 212 GLY A O 1
ATOM 1662 N N . SER A 1 213 ? 2.378 2.707 -20.757 1.00 88.88 213 SER A N 1
ATOM 1663 C CA . SER A 1 213 ? 1.801 1.360 -20.740 1.00 88.88 213 SER A CA 1
ATOM 1664 C C . SER A 1 213 ? 1.326 0.965 -19.337 1.00 88.88 213 SER A C 1
ATOM 1666 O O . SER A 1 213 ? 1.721 1.562 -18.333 1.00 88.88 213 SER A O 1
ATOM 1668 N N . CYS A 1 214 ? 0.481 -0.062 -19.254 1.00 90.00 214 CYS A N 1
ATOM 1669 C CA . CYS A 1 214 ? 0.128 -0.710 -17.996 1.00 90.00 214 CYS A CA 1
ATOM 1670 C C . CYS A 1 214 ? 0.633 -2.154 -18.017 1.00 90.00 214 CYS A C 1
ATOM 1672 O O . CYS A 1 214 ? 0.326 -2.900 -18.947 1.00 90.00 214 CYS A O 1
ATOM 1674 N N . ARG A 1 215 ? 1.402 -2.548 -16.999 1.00 91.88 215 ARG A N 1
ATOM 1675 C CA . ARG A 1 215 ? 1.882 -3.923 -16.813 1.00 91.88 215 ARG A CA 1
ATOM 1676 C C . ARG A 1 215 ? 1.116 -4.591 -15.689 1.00 91.88 215 ARG A C 1
ATOM 1678 O O . ARG A 1 215 ? 0.991 -4.021 -14.609 1.00 91.88 215 ARG A O 1
ATOM 1685 N N . ILE A 1 216 ? 0.627 -5.801 -15.928 1.00 93.06 216 ILE A N 1
ATOM 1686 C CA . ILE A 1 216 ? -0.027 -6.600 -14.893 1.00 93.06 216 ILE A CA 1
ATOM 1687 C C . ILE A 1 216 ? 1.057 -7.390 -14.173 1.00 93.06 216 ILE A C 1
ATOM 1689 O O . ILE A 1 216 ? 1.742 -8.212 -14.771 1.00 93.06 216 ILE A O 1
ATOM 1693 N N . THR A 1 217 ? 1.197 -7.134 -12.881 1.00 92.06 217 THR A N 1
ATOM 1694 C CA . THR A 1 217 ? 2.203 -7.771 -12.034 1.00 92.06 217 THR A CA 1
ATOM 1695 C C . THR A 1 217 ? 1.547 -8.540 -10.904 1.00 92.06 217 THR A C 1
ATOM 1697 O O . THR A 1 217 ? 0.437 -8.220 -10.480 1.00 92.06 217 THR A O 1
ATOM 1700 N N . GLN A 1 218 ? 2.254 -9.538 -10.403 1.00 91.69 218 GLN A N 1
ATOM 1701 C CA . GLN A 1 218 ? 2.071 -10.046 -9.059 1.00 91.69 218 GLN A CA 1
ATOM 1702 C C . GLN A 1 218 ? 3.029 -9.265 -8.159 1.00 91.69 218 GLN A C 1
ATOM 1704 O O . GLN A 1 218 ? 4.175 -9.025 -8.544 1.00 91.69 218 GLN A O 1
ATOM 1709 N N . ALA A 1 219 ? 2.581 -8.845 -6.979 1.00 91.62 219 ALA A N 1
ATOM 1710 C CA . ALA A 1 219 ? 3.428 -8.110 -6.049 1.00 91.62 219 ALA A CA 1
ATOM 1711 C C . ALA A 1 219 ? 3.349 -8.682 -4.637 1.00 91.62 219 ALA A C 1
ATOM 1713 O O . ALA A 1 219 ? 2.272 -9.003 -4.139 1.00 91.62 219 ALA A O 1
ATOM 1714 N N . HIS A 1 220 ? 4.497 -8.738 -3.972 1.00 92.06 220 HIS A N 1
ATOM 1715 C CA . HIS A 1 220 ? 4.594 -9.005 -2.540 1.00 92.06 220 HIS A CA 1
ATOM 1716 C C . HIS A 1 220 ? 5.201 -7.784 -1.868 1.00 92.06 220 HIS A C 1
ATOM 1718 O O . HIS A 1 220 ? 6.167 -7.218 -2.376 1.00 92.06 220 HIS A O 1
ATOM 1724 N N . CYS A 1 221 ? 4.673 -7.379 -0.721 1.00 91.44 221 CYS A N 1
ATOM 1725 C CA . CYS A 1 221 ? 5.235 -6.308 0.092 1.00 91.44 221 CYS A CA 1
ATOM 1726 C C . CYS A 1 221 ? 5.582 -6.836 1.474 1.00 91.44 221 CYS A C 1
ATOM 1728 O O . CYS A 1 221 ? 4.699 -7.312 2.176 1.00 91.44 221 CYS A O 1
ATOM 1730 N N . LEU A 1 222 ? 6.831 -6.686 1.903 1.00 91.44 222 LEU A N 1
ATOM 1731 C CA . LEU A 1 222 ? 7.221 -6.879 3.299 1.00 91.44 222 LEU A CA 1
ATOM 1732 C C . LEU A 1 222 ? 7.144 -5.542 4.044 1.00 91.44 222 LEU A C 1
ATOM 1734 O O . LEU A 1 222 ? 7.709 -4.555 3.581 1.00 91.44 222 LEU A O 1
ATOM 1738 N N . VAL A 1 223 ? 6.477 -5.517 5.195 1.00 88.50 223 VAL A N 1
ATOM 1739 C CA . VAL A 1 223 ? 6.339 -4.364 6.093 1.00 88.50 223 VAL A CA 1
ATOM 1740 C C . VAL A 1 223 ? 7.198 -4.587 7.334 1.00 88.50 223 VAL A C 1
ATOM 1742 O O . VAL A 1 223 ? 6.903 -5.422 8.187 1.00 88.50 223 VAL A O 1
ATOM 1745 N N . GLU A 1 224 ? 8.255 -3.800 7.468 1.00 88.12 224 GLU A N 1
ATOM 1746 C CA . GLU A 1 224 ? 9.200 -3.883 8.577 1.00 88.12 224 GLU A CA 1
ATOM 1747 C C . GLU A 1 224 ? 9.062 -2.640 9.457 1.00 88.12 224 GLU A C 1
ATOM 1749 O O . GLU A 1 224 ? 9.299 -1.523 9.000 1.00 88.12 224 GLU A O 1
ATO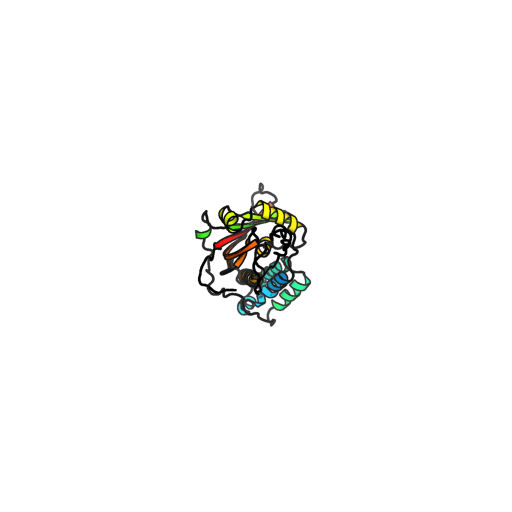M 1754 N N . ASN A 1 225 ? 8.704 -2.823 10.729 1.00 84.50 225 ASN A N 1
ATOM 1755 C CA . ASN A 1 225 ? 8.785 -1.761 11.732 1.00 84.50 225 ASN A CA 1
ATOM 1756 C C . ASN A 1 225 ? 10.175 -1.796 12.364 1.00 84.50 225 ASN A C 1
ATOM 1758 O O . ASN A 1 225 ? 10.552 -2.791 12.985 1.00 84.50 225 ASN A O 1
ATOM 1762 N N . LEU A 1 226 ? 10.936 -0.718 12.205 1.00 84.56 226 LEU A N 1
ATOM 1763 C CA . LEU A 1 226 ? 12.316 -0.639 12.664 1.00 84.56 226 LEU A CA 1
ATOM 1764 C C . LEU A 1 226 ? 12.373 0.154 13.979 1.00 84.56 226 LEU A C 1
ATOM 1766 O O . LEU A 1 226 ? 11.873 1.282 14.041 1.00 84.56 226 LEU A O 1
ATOM 1770 N N . PRO A 1 227 ? 12.948 -0.416 15.054 1.00 80.81 227 PRO A N 1
ATOM 1771 C CA . PRO A 1 227 ? 13.008 0.257 16.341 1.00 80.81 227 PRO A CA 1
ATOM 1772 C C . PRO A 1 227 ? 13.903 1.495 16.264 1.00 80.81 227 PRO A C 1
ATOM 1774 O O . PRO A 1 227 ? 14.894 1.522 15.532 1.00 80.81 227 PRO A O 1
ATOM 1777 N N . ARG A 1 228 ? 13.590 2.507 17.083 1.00 80.56 228 ARG A N 1
ATOM 1778 C CA . ARG A 1 228 ? 14.467 3.670 17.240 1.00 80.56 228 ARG A CA 1
ATOM 1779 C C . ARG A 1 228 ? 15.861 3.195 17.681 1.00 80.56 228 ARG A C 1
ATOM 1781 O O . ARG A 1 228 ? 15.952 2.474 18.682 1.00 80.56 228 ARG A O 1
ATOM 1788 N N . PRO A 1 229 ? 16.940 3.605 16.991 1.00 80.44 229 PRO A N 1
ATOM 1789 C CA . PRO A 1 229 ? 18.295 3.309 17.430 1.00 80.44 229 PRO A CA 1
ATOM 1790 C C . PRO A 1 229 ? 18.522 3.844 18.848 1.00 80.44 229 PRO A C 1
ATOM 1792 O O . PRO A 1 229 ? 18.204 4.995 19.138 1.00 80.44 229 PRO A O 1
ATOM 1795 N N . ARG A 1 230 ? 19.064 3.008 19.740 1.00 76.12 230 ARG A N 1
ATOM 1796 C CA . ARG A 1 230 ? 19.311 3.360 21.154 1.00 76.12 230 ARG A CA 1
ATOM 1797 C C . ARG A 1 230 ? 20.666 4.038 21.393 1.00 76.12 230 ARG A C 1
ATOM 1799 O O . ARG A 1 230 ? 21.008 4.320 22.534 1.00 76.12 230 ARG A O 1
ATOM 1806 N N . SER A 1 231 ? 21.454 4.254 20.341 1.00 73.12 231 SER A N 1
ATOM 1807 C CA . SER A 1 231 ? 22.801 4.813 20.468 1.00 73.12 231 SER A CA 1
ATOM 1808 C C . SER A 1 231 ? 22.750 6.315 20.778 1.00 73.12 231 SER A C 1
ATOM 1810 O O . SER A 1 231 ? 22.022 7.033 20.091 1.00 73.12 231 SER A O 1
ATOM 1812 N N . PRO A 1 232 ? 23.553 6.820 21.734 1.00 56.84 232 PRO A N 1
ATOM 1813 C CA . PRO A 1 232 ? 23.690 8.257 21.984 1.00 56.84 232 PRO A CA 1
ATOM 1814 C C . PRO A 1 232 ? 24.324 9.022 20.807 1.00 56.84 232 PRO A C 1
ATOM 1816 O O . PRO A 1 232 ? 24.202 10.239 20.742 1.00 56.84 232 PRO A O 1
ATOM 1819 N N . ALA A 1 233 ? 24.954 8.320 19.856 1.00 61.09 233 ALA A N 1
ATOM 1820 C CA . ALA A 1 233 ? 25.461 8.882 18.600 1.00 61.09 233 ALA A CA 1
ATOM 1821 C C . ALA A 1 233 ? 24.469 8.744 17.425 1.00 61.09 233 ALA A C 1
ATOM 1823 O O . ALA A 1 233 ? 24.808 9.063 16.285 1.00 61.09 233 ALA A O 1
ATOM 1824 N N . ALA A 1 234 ? 23.264 8.210 17.657 1.00 62.00 234 ALA A N 1
ATOM 1825 C CA . ALA A 1 234 ? 22.277 8.060 16.598 1.00 62.00 234 ALA A CA 1
ATOM 1826 C C . ALA A 1 234 ? 21.761 9.431 16.146 1.00 62.00 234 ALA A C 1
ATOM 1828 O O . ALA A 1 234 ? 21.370 10.259 16.966 1.00 62.00 234 ALA A O 1
ATOM 1829 N N . SER A 1 235 ? 21.727 9.635 14.827 1.00 65.75 235 SER A N 1
ATOM 1830 C CA . SER A 1 235 ? 21.064 10.775 14.193 1.00 65.75 235 SER A CA 1
ATOM 1831 C C . SER A 1 235 ? 19.663 11.004 14.783 1.00 65.75 235 SER A C 1
ATOM 1833 O O . SER A 1 235 ? 18.936 10.052 15.079 1.00 65.75 235 SER A O 1
ATOM 1835 N N . ASN A 1 236 ? 19.247 12.272 14.884 1.00 77.12 236 ASN A N 1
ATOM 1836 C CA . ASN A 1 236 ? 17.872 12.649 15.244 1.00 77.12 236 ASN A CA 1
ATOM 1837 C C . ASN A 1 236 ? 16.827 12.119 14.243 1.00 77.12 236 ASN A C 1
ATOM 1839 O O . ASN A 1 236 ? 15.631 12.133 14.537 1.00 77.12 236 ASN A O 1
ATOM 1843 N N . SER A 1 237 ? 17.278 11.636 13.083 1.00 79.44 237 SER A N 1
ATOM 1844 C CA . SER A 1 237 ? 16.479 10.945 12.080 1.00 79.44 237 SER A CA 1
ATOM 1845 C C . SER A 1 237 ? 16.828 9.455 12.008 1.00 79.44 237 SER A C 1
ATOM 1847 O O . SER A 1 237 ? 17.995 9.063 11.970 1.00 79.44 237 SER A O 1
ATOM 1849 N N . TYR A 1 238 ? 15.804 8.603 11.959 1.00 83.75 238 TYR A N 1
ATOM 1850 C CA . TYR A 1 238 ? 15.959 7.159 11.775 1.00 83.75 238 TYR A CA 1
ATOM 1851 C C . TYR A 1 238 ? 14.858 6.601 10.874 1.00 83.75 238 TYR A C 1
ATOM 1853 O O . TYR A 1 238 ? 13.750 7.137 10.820 1.00 83.75 238 TYR A O 1
ATOM 1861 N N . VAL A 1 239 ? 15.146 5.507 10.166 1.00 84.38 239 VAL A N 1
ATOM 1862 C CA . VAL A 1 239 ? 14.112 4.769 9.431 1.00 84.38 239 VAL A CA 1
ATOM 1863 C C . VAL A 1 239 ? 13.256 4.035 10.459 1.00 84.38 239 VAL A C 1
ATOM 1865 O O . VAL A 1 239 ? 13.770 3.172 11.163 1.00 84.38 239 VAL A O 1
ATOM 1868 N N . SER A 1 240 ? 11.978 4.388 10.565 1.00 83.69 240 SER A N 1
ATOM 1869 C CA . SER A 1 240 ? 11.037 3.773 11.512 1.00 83.69 240 SER A CA 1
ATOM 1870 C C . SER A 1 240 ? 10.188 2.678 10.876 1.00 83.69 240 SER A C 1
ATOM 1872 O O . SER A 1 240 ? 9.681 1.802 11.572 1.00 83.69 240 SER A O 1
ATOM 1874 N N . MET A 1 241 ? 10.045 2.704 9.551 1.00 85.94 241 MET A N 1
ATOM 1875 C CA . MET A 1 241 ? 9.321 1.686 8.801 1.00 85.94 241 MET A CA 1
ATOM 1876 C C . MET A 1 241 ? 9.915 1.525 7.404 1.00 85.94 241 MET A C 1
ATOM 1878 O O . MET A 1 241 ? 10.324 2.510 6.781 1.00 85.94 241 MET A O 1
ATOM 1882 N N . ARG A 1 242 ? 9.930 0.294 6.897 1.00 88.25 242 ARG A N 1
ATOM 1883 C CA . ARG A 1 242 ? 10.302 -0.030 5.521 1.00 88.25 242 ARG A CA 1
ATOM 1884 C C . ARG A 1 242 ? 9.233 -0.906 4.881 1.00 88.25 242 ARG A C 1
ATOM 1886 O O . ARG A 1 242 ? 8.766 -1.857 5.496 1.00 88.25 242 ARG A O 1
ATOM 1893 N N . LEU A 1 243 ? 8.859 -0.569 3.654 1.00 89.31 243 LEU A N 1
ATOM 1894 C CA . LEU A 1 243 ? 7.985 -1.370 2.813 1.00 89.31 243 LEU A CA 1
ATOM 1895 C C . LEU A 1 243 ? 8.782 -1.803 1.597 1.00 89.31 243 LEU A C 1
ATOM 1897 O O . LEU A 1 243 ? 9.219 -0.953 0.822 1.00 89.31 243 LEU A O 1
ATOM 1901 N N . THR A 1 244 ? 8.989 -3.102 1.453 1.00 91.62 244 THR A N 1
ATOM 1902 C CA . THR A 1 244 ? 9.767 -3.680 0.359 1.00 91.62 244 THR A CA 1
ATOM 1903 C C . THR A 1 244 ? 8.821 -4.408 -0.574 1.00 91.62 244 THR A C 1
ATOM 1905 O O . THR A 1 244 ? 8.411 -5.529 -0.282 1.00 91.62 244 THR A O 1
ATOM 1908 N N . PHE A 1 245 ? 8.483 -3.760 -1.684 1.00 92.62 245 PHE A N 1
ATOM 1909 C CA . PHE A 1 245 ? 7.724 -4.352 -2.774 1.00 92.62 245 PHE A CA 1
ATOM 1910 C C . PHE A 1 245 ? 8.664 -5.109 -3.705 1.00 92.62 245 PHE A C 1
ATOM 1912 O O . PHE A 1 245 ? 9.690 -4.573 -4.131 1.00 92.62 245 PHE A O 1
ATOM 1919 N N . VAL A 1 246 ? 8.290 -6.333 -4.047 1.00 93.44 246 VAL A N 1
ATOM 1920 C CA . VAL A 1 246 ? 8.898 -7.137 -5.106 1.00 93.44 246 VAL A CA 1
ATOM 1921 C C . VAL A 1 246 ? 7.815 -7.496 -6.110 1.00 93.44 246 VAL A C 1
ATOM 1923 O O . VAL A 1 246 ? 6.691 -7.810 -5.716 1.00 93.44 246 VAL A O 1
ATOM 1926 N N . PHE A 1 247 ? 8.147 -7.415 -7.393 1.00 91.94 247 PHE A N 1
ATOM 1927 C CA . PHE A 1 247 ? 7.194 -7.608 -8.480 1.00 91.94 247 PHE A CA 1
ATOM 1928 C C . PHE A 1 247 ? 7.639 -8.744 -9.390 1.00 91.94 247 PHE A C 1
ATOM 1930 O O . PHE A 1 247 ? 8.814 -8.848 -9.747 1.00 91.94 247 PHE A O 1
ATOM 1937 N N . GLU A 1 248 ? 6.671 -9.538 -9.817 1.00 90.06 248 GLU A N 1
ATOM 1938 C CA . GLU A 1 248 ? 6.799 -10.526 -10.879 1.00 90.06 248 GLU A CA 1
ATOM 1939 C C . GLU A 1 248 ? 5.891 -10.098 -12.028 1.00 90.06 248 GLU A C 1
ATOM 1941 O O . GLU A 1 248 ? 4.722 -9.766 -11.821 1.00 90.06 248 GLU A O 1
ATOM 1946 N N . ASP A 1 249 ? 6.438 -10.050 -13.241 1.00 82.19 249 ASP A N 1
ATOM 1947 C CA . ASP A 1 249 ? 5.643 -9.750 -14.428 1.00 82.19 249 ASP A CA 1
ATOM 1948 C C . ASP A 1 249 ? 4.752 -10.955 -14.745 1.00 82.19 249 ASP A C 1
ATOM 1950 O O . ASP A 1 249 ? 5.245 -12.074 -14.897 1.00 82.19 249 ASP A O 1
ATOM 1954 N N . VAL A 1 250 ? 3.444 -10.733 -14.858 1.00 80.12 250 VAL A N 1
ATOM 1955 C CA . VAL A 1 250 ? 2.482 -11.776 -15.237 1.00 80.12 250 VAL A CA 1
ATOM 1956 C C . VAL A 1 250 ? 2.340 -11.741 -16.758 1.00 80.12 250 VAL A C 1
ATOM 1958 O O . VAL A 1 250 ? 1.255 -11.565 -17.315 1.00 80.12 250 VAL A O 1
ATOM 1961 N N . ALA A 1 251 ? 3.461 -11.853 -17.467 1.00 57.66 251 ALA A N 1
ATOM 1962 C CA . ALA A 1 251 ? 3.439 -11.985 -18.912 1.00 57.66 251 ALA A CA 1
ATOM 1963 C C . ALA A 1 251 ? 2.932 -13.397 -19.266 1.00 57.66 251 ALA A C 1
ATOM 1965 O O . ALA A 1 251 ? 3.642 -14.383 -19.101 1.00 57.66 251 ALA A O 1
ATOM 1966 N N . HIS A 1 252 ? 1.690 -13.471 -19.760 1.00 43.94 252 HIS A N 1
ATOM 1967 C CA . HIS A 1 252 ? 1.064 -14.649 -20.390 1.00 43.94 252 HIS A CA 1
ATOM 1968 C C . HIS A 1 252 ? 0.667 -15.823 -19.477 1.00 43.94 252 HIS A C 1
ATOM 1970 O O . HIS A 1 252 ? 1.023 -16.970 -19.733 1.00 43.94 252 HIS A O 1
ATOM 1976 N N . ALA A 1 253 ? -0.213 -15.580 -18.505 1.00 34.41 253 ALA A N 1
ATOM 1977 C CA . ALA A 1 253 ? -1.094 -16.632 -17.990 1.00 34.41 253 ALA A CA 1
ATOM 1978 C C . ALA A 1 253 ? -2.510 -16.454 -18.569 1.00 34.41 253 ALA A C 1
ATOM 1980 O O . ALA A 1 253 ? -3.359 -15.842 -17.934 1.00 34.41 253 ALA A O 1
ATOM 1981 N N . GLY A 1 254 ? -2.730 -16.962 -19.789 1.00 31.95 254 GLY A N 1
ATOM 1982 C CA . GLY A 1 254 ? -4.058 -17.225 -20.366 1.00 31.95 254 GLY A CA 1
ATOM 1983 C C . GLY A 1 254 ? -4.887 -15.996 -20.755 1.00 31.95 254 GLY A C 1
ATOM 1984 O O . GLY A 1 254 ? -5.268 -15.180 -19.925 1.00 31.95 254 GLY A O 1
ATOM 1985 N N . GLY A 1 255 ? -5.202 -15.882 -22.045 1.00 34.97 255 GLY A N 1
ATOM 1986 C CA . GLY A 1 255 ? -6.027 -14.808 -22.582 1.00 34.97 255 GLY A CA 1
ATOM 1987 C C . GLY A 1 255 ? -7.368 -14.651 -21.861 1.00 34.97 255 GLY A C 1
ATOM 1988 O O . GLY A 1 255 ? -8.166 -15.576 -21.773 1.00 34.97 255 GLY A O 1
ATOM 1989 N N . ALA A 1 256 ? -7.632 -13.429 -21.426 1.00 29.48 256 ALA A N 1
ATOM 1990 C CA . ALA A 1 256 ? -8.964 -12.861 -21.431 1.00 29.48 256 ALA A CA 1
ATOM 1991 C C . ALA A 1 256 ? -8.772 -11.413 -21.872 1.00 29.48 256 ALA A C 1
ATOM 1993 O O . ALA A 1 256 ? -8.140 -10.620 -21.171 1.00 29.48 256 ALA A O 1
ATOM 1994 N N . HIS A 1 257 ? -9.221 -11.126 -23.092 1.00 30.48 257 HIS A N 1
ATOM 1995 C CA . HIS A 1 257 ? -9.337 -9.770 -23.600 1.00 30.48 257 HIS A CA 1
ATOM 1996 C C . HIS A 1 257 ? -10.126 -8.928 -22.588 1.00 30.48 257 HIS A C 1
ATOM 1998 O O . HIS A 1 257 ? -11.198 -9.344 -22.144 1.00 30.48 257 HIS A O 1
ATOM 2004 N N . LEU A 1 258 ? -9.559 -7.780 -22.213 1.00 36.78 258 LEU A N 1
ATOM 2005 C CA . LEU A 1 258 ? -10.343 -6.621 -21.796 1.00 36.78 258 LEU A CA 1
ATOM 2006 C C . LEU A 1 258 ? -10.777 -5.878 -23.059 1.00 36.78 258 LEU A C 1
ATOM 2008 O O . LEU A 1 258 ? -9.926 -5.777 -23.977 1.00 36.78 258 LEU A O 1
#

Radius of gyration: 25.13 Å; chains: 1; bounding box: 49×38×110 Å

Foldseek 3Di:
DDDDDDDDDDDDDPDPDPPPDPPPPPLPFLLNDDDDPDVLLLVLLLCLCLQDDVVLLQPDDPVLLVQLLVQNVLRDPPVSSVVSNQCSDHPHDDHHDHQPDDCVPPPLDDPVVLVDPQFWKKKWFWKDFPPDIAIQIATDPNVCVVQVDHSVSVVSSRVSCVPPPRRHRCPVVVSQWDSVCSSVVSNQVSCCSSVVHQKGWDCWTWGQGRVRDTFIKTKMKGKDQDDDDPDPPDDSMDGGIMIMITIDGPPDPDDDDD

Organism: Plasmodiophora brassicae (NCBI:txid37360)